Protein AF-A0A370E007-F1 (afdb_monomer_lite)

InterPro domains:
  IPR005628 General secretion pathway protein K [NF037980] (12-210)
  IPR005628 General secretion pathway protein K [PTHR38831] (22-204)
  IPR038072 GspK, central domain superfamily [G3DSA:1.10.40.60] (49-163)
  IPR038072 GspK, central domain superfamily [SSF158544] (51-161)
  IPR049031 T2SS protein K, first SAM-like domain [PF21687] (51-160)
  IPR049179 T2SS protein K, second SAM-like domain [PF03934] (164-210)

pLDDT: mean 92.45, std 8.76, range [49.56, 98.69]

Secondary structure (DSSP, 8-state):
--HHHHHHHHHHHHHHHT-----TTSTTTSPPPPEEETTEEE------GGGSEEGGGG---SS--HHHHHHHHHHHHHHHHHHHHTT--TTHHHHHHHHHSSS--PPTTT---HHHHTTSSS------S--S-GGGGGGSTT--HHHHHHHGGGEE--SS-----TTT--HHHHHHH-TT--HHHHHHHHHHTTTS--SSHHHHHHHHHHHHHHHHT-

Structure (mmCIF, N/CA/C/O backbone):
data_AF-A0A370E007-F1
#
_entry.id   AF-A0A370E007-F1
#
loop_
_atom_site.group_PDB
_atom_site.id
_atom_site.type_symbol
_atom_site.label_atom_id
_atom_site.label_alt_id
_atom_site.label_comp_id
_atom_site.label_asym_id
_atom_site.label_entity_id
_atom_site.label_seq_id
_atom_site.pdbx_PDB_ins_code
_atom_site.Cartn_x
_atom_site.Cartn_y
_atom_site.Cartn_z
_atom_site.occupancy
_atom_site.B_iso_or_equiv
_atom_site.auth_seq_id
_atom_site.auth_comp_id
_atom_site.auth_asym_id
_atom_site.auth_atom_id
_atom_site.pdbx_PDB_model_num
ATOM 1 N N . MET A 1 1 ? 0.815 -25.262 -14.796 1.00 49.56 1 MET A N 1
ATOM 2 C CA . MET A 1 1 ? 2.194 -25.797 -14.947 1.00 49.56 1 MET A CA 1
ATOM 3 C C . MET A 1 1 ? 3.148 -24.794 -15.609 1.00 49.56 1 MET A C 1
ATOM 5 O O . MET A 1 1 ? 4.343 -24.915 -15.396 1.00 49.56 1 MET A O 1
ATOM 9 N N . VAL A 1 2 ? 2.657 -23.806 -16.375 1.00 58.09 2 VAL A N 1
ATOM 10 C CA . VAL A 1 2 ? 3.504 -22.842 -17.108 1.00 58.09 2 VAL A CA 1
ATOM 11 C C . VAL A 1 2 ? 3.945 -21.649 -16.236 1.00 58.09 2 VAL A C 1
ATOM 13 O O . VAL A 1 2 ? 5.098 -21.239 -16.334 1.00 58.09 2 VAL A O 1
ATOM 16 N N . ASP A 1 3 ? 3.102 -21.162 -15.315 1.00 57.84 3 ASP A N 1
ATOM 17 C CA . ASP A 1 3 ? 3.426 -20.013 -14.439 1.00 57.84 3 ASP A CA 1
ATOM 18 C C . ASP A 1 3 ? 4.609 -20.283 -13.501 1.00 57.84 3 ASP A C 1
ATOM 20 O O . ASP A 1 3 ? 5.564 -19.514 -13.435 1.00 57.84 3 ASP A O 1
ATOM 24 N N . HIS A 1 4 ? 4.607 -21.448 -12.849 1.00 60.25 4 HIS A N 1
ATOM 25 C CA . HIS A 1 4 ? 5.692 -21.879 -11.961 1.00 60.25 4 HIS A CA 1
ATOM 26 C C . HIS A 1 4 ? 7.026 -22.074 -12.706 1.00 60.25 4 HIS A C 1
ATOM 28 O O . HIS A 1 4 ? 8.099 -21.969 -12.117 1.00 60.25 4 HIS A O 1
ATOM 34 N N . VAL A 1 5 ? 6.990 -22.359 -14.014 1.00 70.88 5 VAL A N 1
ATOM 35 C CA . VAL A 1 5 ? 8.207 -22.458 -14.835 1.00 70.88 5 VAL A CA 1
ATOM 36 C C . VAL A 1 5 ? 8.744 -21.070 -15.177 1.00 70.88 5 VAL A C 1
ATOM 38 O O . VAL A 1 5 ? 9.962 -20.911 -15.211 1.00 70.88 5 VAL A O 1
ATOM 41 N N . LYS A 1 6 ? 7.874 -20.071 -15.386 1.00 78.12 6 LYS A N 1
ATOM 42 C CA . LYS A 1 6 ? 8.294 -18.685 -15.634 1.00 78.12 6 LYS A CA 1
ATOM 43 C C . LYS A 1 6 ? 9.030 -18.094 -14.439 1.00 78.12 6 LYS A C 1
ATOM 45 O O . LYS A 1 6 ? 10.179 -17.720 -14.618 1.00 78.12 6 LYS A O 1
ATOM 50 N N . LEU A 1 7 ? 8.431 -18.116 -13.246 1.00 79.38 7 LEU A N 1
ATOM 51 C CA . LEU A 1 7 ? 9.061 -17.578 -12.030 1.00 79.38 7 LEU A CA 1
ATOM 52 C C . LEU A 1 7 ? 10.391 -18.270 -11.705 1.00 79.38 7 LEU A C 1
ATOM 54 O O . LEU A 1 7 ? 11.374 -17.621 -11.377 1.00 79.38 7 LEU A O 1
ATOM 58 N N . ILE A 1 8 ? 10.466 -19.598 -11.852 1.00 78.69 8 ILE A N 1
ATOM 59 C CA . ILE A 1 8 ? 11.728 -20.321 -11.631 1.00 78.69 8 ILE A CA 1
ATOM 60 C C . ILE A 1 8 ? 12.775 -19.979 -12.687 1.00 78.69 8 ILE A C 1
ATOM 62 O O . ILE A 1 8 ? 13.966 -19.937 -12.377 1.00 78.69 8 ILE A O 1
ATOM 66 N N . ARG A 1 9 ? 12.369 -19.834 -13.951 1.00 80.12 9 ARG A N 1
ATOM 67 C CA . ARG A 1 9 ? 13.295 -19.484 -15.029 1.00 80.12 9 ARG A CA 1
ATOM 68 C C . ARG A 1 9 ? 13.856 -18.088 -14.809 1.00 80.12 9 ARG A C 1
ATOM 70 O O . ARG A 1 9 ? 15.060 -17.926 -14.936 1.00 80.12 9 ARG A O 1
ATOM 77 N N . ASP A 1 10 ? 12.986 -17.152 -14.478 1.00 81.50 10 ASP A N 1
ATOM 78 C CA . ASP A 1 10 ? 13.291 -15.759 -14.188 1.00 81.50 10 ASP A CA 1
ATOM 79 C C . ASP A 1 10 ? 14.275 -15.638 -13.016 1.00 81.50 10 ASP A C 1
ATOM 81 O O . ASP A 1 10 ? 15.443 -15.337 -13.247 1.00 81.50 10 ASP A O 1
ATOM 85 N N . ALA A 1 11 ? 13.924 -16.177 -11.843 1.00 79.12 11 ALA A N 1
ATOM 86 C CA . ALA A 1 11 ? 14.817 -16.213 -10.681 1.00 79.12 11 ALA A CA 1
ATOM 87 C C . ALA A 1 11 ? 16.181 -16.894 -10.952 1.00 79.12 11 ALA A C 1
ATOM 89 O O . ALA A 1 11 ? 17.200 -16.592 -10.320 1.00 79.12 11 ALA A O 1
ATOM 90 N N . ARG A 1 12 ? 16.240 -17.863 -11.881 1.00 81.38 12 ARG A N 1
ATOM 91 C CA . ARG A 1 12 ? 17.510 -18.467 -12.327 1.00 81.38 12 ARG A CA 1
ATOM 92 C C . ARG A 1 12 ? 18.302 -17.536 -13.240 1.00 81.38 12 ARG A C 1
ATOM 94 O O . ARG A 1 12 ? 19.527 -17.522 -13.119 1.00 81.38 12 ARG A O 1
ATOM 101 N N . SER A 1 13 ? 17.636 -16.835 -14.153 1.00 80.44 13 SER A N 1
ATOM 102 C CA . SER A 1 13 ? 18.240 -15.816 -15.010 1.00 80.44 13 SER A CA 1
ATOM 103 C C . SER A 1 13 ? 18.829 -14.690 -14.166 1.00 80.44 13 SER A C 1
ATOM 105 O O . SER A 1 13 ? 20.000 -14.369 -14.357 1.00 80.44 13 SER A O 1
ATOM 107 N N . ASP A 1 14 ? 18.104 -14.194 -13.162 1.00 84.06 14 ASP A N 1
ATOM 108 C CA . ASP A 1 14 ? 18.581 -13.116 -12.285 1.00 84.06 14 ASP A CA 1
ATOM 109 C C . ASP A 1 14 ? 19.810 -13.527 -11.502 1.00 84.06 14 ASP A C 1
ATOM 111 O O . ASP A 1 14 ? 20.817 -12.820 -11.472 1.00 84.06 14 ASP A O 1
ATOM 115 N N . LYS A 1 15 ? 19.786 -14.744 -10.951 1.00 79.00 15 LYS A N 1
ATOM 116 C CA . LYS A 1 15 ? 20.943 -15.303 -10.254 1.00 79.00 15 LYS A CA 1
ATOM 117 C C . LYS A 1 15 ? 22.166 -15.443 -11.165 1.00 79.00 15 LYS A C 1
ATOM 119 O O . LYS A 1 15 ? 23.290 -15.311 -10.687 1.00 79.00 15 LYS A O 1
ATOM 124 N N . GLN A 1 16 ? 21.978 -15.733 -12.453 1.00 82.69 16 GLN A N 1
ATOM 125 C CA . GLN A 1 16 ? 23.078 -15.814 -13.421 1.00 82.69 16 GLN A CA 1
ATOM 126 C C . GLN A 1 16 ? 23.580 -14.428 -13.838 1.00 82.69 16 GLN A C 1
ATOM 128 O O . GLN A 1 16 ? 24.787 -14.238 -13.980 1.00 82.69 16 GLN A O 1
ATOM 133 N N . ALA A 1 17 ? 22.672 -13.468 -14.007 1.00 79.75 17 ALA A N 1
ATOM 134 C CA . ALA A 1 17 ? 22.972 -12.099 -14.409 1.00 79.75 17 ALA A CA 1
ATOM 135 C C . ALA A 1 17 ? 23.403 -11.195 -13.240 1.00 79.75 17 ALA A C 1
ATOM 137 O O . ALA A 1 17 ? 23.860 -10.080 -13.472 1.00 79.75 17 ALA A O 1
ATOM 138 N N . SER A 1 18 ? 23.295 -11.673 -11.994 1.00 84.12 18 SER A N 1
ATOM 139 C CA . SER A 1 18 ? 23.384 -10.850 -10.778 1.00 84.12 18 SER A CA 1
ATOM 140 C C . SER A 1 18 ? 22.412 -9.662 -10.806 1.00 84.12 18 SER A C 1
ATOM 142 O O . SER A 1 18 ? 22.776 -8.567 -10.380 1.00 84.12 18 SER A O 1
ATOM 144 N N . ASN A 1 19 ? 21.205 -9.874 -11.342 1.00 82.88 19 ASN A N 1
ATOM 145 C CA . ASN A 1 19 ? 20.160 -8.858 -11.426 1.00 82.88 19 ASN A CA 1
ATOM 146 C C . ASN A 1 19 ? 19.537 -8.636 -10.032 1.00 82.88 19 ASN A C 1
ATOM 148 O O . ASN A 1 19 ? 19.036 -9.598 -9.450 1.00 82.88 19 ASN A O 1
ATOM 152 N N . PRO A 1 20 ? 19.625 -7.428 -9.443 1.00 85.06 20 PRO A N 1
ATOM 153 C CA . PRO A 1 20 ? 19.180 -7.182 -8.072 1.00 85.06 20 PRO A CA 1
ATOM 154 C C . PRO A 1 20 ? 17.768 -6.577 -7.979 1.00 85.06 20 PRO A C 1
ATOM 156 O O . PRO A 1 20 ? 17.409 -6.087 -6.909 1.00 85.06 20 PRO A O 1
ATOM 159 N N . TYR A 1 21 ? 17.014 -6.518 -9.077 1.00 89.00 21 TYR A N 1
ATOM 160 C CA . TYR A 1 21 ? 15.695 -5.891 -9.132 1.00 89.00 21 TYR A CA 1
ATOM 161 C C . TYR A 1 21 ? 14.721 -6.727 -9.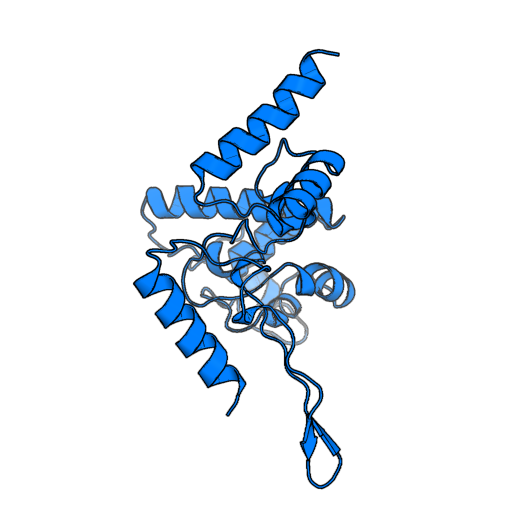959 1.00 89.00 21 TYR A C 1
ATOM 163 O O . TYR A 1 21 ? 15.154 -7.398 -10.887 1.00 89.00 21 TYR A O 1
ATOM 171 N N . ASP A 1 22 ? 13.429 -6.577 -9.666 1.00 91.38 22 ASP A N 1
ATOM 172 C CA . ASP A 1 22 ? 12.331 -7.085 -10.490 1.00 91.38 22 ASP A CA 1
ATOM 173 C C . ASP A 1 22 ? 11.636 -5.916 -11.214 1.00 91.38 22 ASP A C 1
ATOM 175 O O . ASP A 1 22 ? 11.374 -4.872 -10.603 1.00 91.38 22 ASP A O 1
ATOM 179 N N . ALA A 1 23 ? 11.324 -6.059 -12.501 1.00 93.44 23 ALA A N 1
ATOM 180 C CA . ALA A 1 23 ? 10.749 -5.026 -13.361 1.00 93.44 23 ALA A CA 1
ATOM 181 C C . ALA A 1 23 ? 9.769 -5.579 -14.417 1.00 93.44 23 ALA A C 1
ATOM 183 O O . ALA A 1 23 ? 9.668 -6.774 -14.675 1.00 93.44 23 ALA A O 1
ATOM 184 N N . LEU A 1 24 ? 8.992 -4.684 -15.040 1.00 92.12 24 LEU A N 1
ATOM 185 C CA . LEU A 1 24 ? 7.912 -5.062 -15.969 1.00 92.12 24 LEU A CA 1
ATOM 186 C C . LEU A 1 24 ? 8.393 -5.540 -17.356 1.00 92.12 24 LEU A C 1
ATOM 188 O O . LEU A 1 24 ? 7.578 -6.019 -18.147 1.00 92.12 24 LEU A O 1
ATOM 192 N N . ASP A 1 25 ? 9.680 -5.399 -17.677 1.00 89.69 25 ASP A N 1
ATOM 193 C CA . ASP A 1 25 ? 10.303 -5.877 -18.920 1.00 89.69 25 ASP A CA 1
ATOM 194 C C . ASP A 1 25 ? 10.747 -7.355 -18.852 1.00 89.69 25 ASP A C 1
ATOM 196 O O . ASP A 1 25 ? 11.015 -7.995 -19.885 1.00 89.69 25 ASP A O 1
ATOM 200 N N . GLU A 1 26 ? 10.728 -7.931 -17.653 1.00 89.62 26 GLU A N 1
ATOM 201 C CA . GLU A 1 26 ? 11.086 -9.317 -17.377 1.00 89.62 26 GLU A CA 1
ATOM 202 C C . GLU A 1 26 ? 10.015 -10.320 -17.827 1.00 89.62 26 GLU A C 1
ATOM 204 O O . GLU A 1 26 ? 8.885 -10.001 -18.215 1.00 89.62 26 GLU A O 1
ATOM 209 N N . ASP A 1 27 ? 10.385 -11.599 -17.849 1.00 87.69 27 ASP A N 1
ATOM 210 C CA . ASP A 1 27 ? 9.543 -12.639 -18.437 1.00 87.69 27 ASP A CA 1
ATOM 211 C C . ASP A 1 27 ? 8.350 -13.033 -17.563 1.00 87.69 27 ASP A C 1
ATOM 213 O O . ASP A 1 27 ? 7.329 -13.506 -18.097 1.00 87.69 27 ASP A O 1
ATOM 217 N N . TRP A 1 28 ? 8.475 -12.855 -16.244 1.00 90.69 28 TRP A N 1
ATOM 218 C CA . TRP A 1 28 ? 7.397 -13.083 -15.288 1.00 90.69 28 TRP A CA 1
ATOM 219 C C . TRP A 1 28 ? 6.232 -12.110 -15.519 1.00 90.69 28 TRP A C 1
ATOM 221 O O . TRP A 1 28 ? 5.078 -12.539 -15.488 1.00 90.69 28 TRP A O 1
ATOM 231 N N . ALA A 1 29 ? 6.527 -10.846 -15.848 1.00 91.31 29 ALA A N 1
ATOM 232 C CA . ALA A 1 29 ? 5.541 -9.775 -16.006 1.00 91.31 29 ALA A CA 1
ATOM 233 C C . ALA A 1 29 ? 4.725 -9.880 -17.308 1.00 91.31 29 ALA A C 1
ATOM 235 O O . ALA A 1 29 ? 3.632 -9.322 -17.427 1.00 91.31 29 ALA A O 1
ATOM 236 N N . LYS A 1 30 ? 5.222 -10.627 -18.304 1.00 90.06 30 LYS A N 1
ATOM 237 C CA . LYS A 1 30 ? 4.535 -10.823 -19.591 1.00 90.06 30 LYS A CA 1
ATOM 238 C C . LYS A 1 30 ? 3.336 -11.770 -19.421 1.00 90.06 30 LYS A C 1
ATOM 240 O O . LYS A 1 30 ? 3.548 -12.919 -19.008 1.00 90.06 30 LYS A O 1
ATOM 245 N N . PRO A 1 31 ? 2.108 -11.380 -19.821 1.00 88.88 31 PRO A N 1
ATOM 246 C CA . PRO A 1 31 ? 0.943 -12.264 -19.779 1.00 88.88 31 PRO A CA 1
ATOM 247 C C . PRO A 1 31 ? 1.193 -13.589 -20.507 1.00 88.88 31 PRO A C 1
ATOM 249 O O . PRO A 1 31 ? 1.902 -13.641 -21.519 1.00 88.88 31 PRO A O 1
ATOM 252 N N . LEU A 1 32 ? 0.621 -14.682 -20.000 1.00 87.06 32 LEU A N 1
ATOM 253 C CA . LEU A 1 32 ? 0.646 -15.952 -20.716 1.00 87.06 32 LEU A CA 1
ATOM 254 C C . LEU A 1 32 ? -0.306 -15.920 -21.917 1.00 87.06 32 LEU A C 1
ATOM 256 O O . LEU A 1 32 ? -1.401 -15.361 -21.825 1.00 87.06 32 LEU A O 1
ATOM 260 N N . PRO A 1 33 ? 0.080 -16.549 -23.042 1.00 88.56 33 PRO A N 1
ATOM 261 C CA . PRO A 1 33 ? -0.805 -16.664 -24.186 1.00 88.56 33 PRO A CA 1
ATOM 262 C C . PRO A 1 33 ? -2.047 -17.478 -23.812 1.00 88.56 33 PRO A C 1
ATOM 264 O O . PRO A 1 33 ? -1.959 -18.502 -23.127 1.00 88.56 33 PRO A O 1
ATOM 267 N N . ILE A 1 34 ? -3.200 -17.037 -24.314 1.00 91.81 34 ILE A N 1
ATOM 268 C CA . ILE A 1 34 ? -4.467 -17.750 -24.151 1.00 91.81 34 ILE A CA 1
ATOM 269 C C . ILE A 1 34 ? -4.309 -19.151 -24.748 1.00 91.81 34 ILE A C 1
ATOM 271 O O . ILE A 1 34 ? -4.032 -19.306 -25.938 1.00 91.81 34 ILE A O 1
ATOM 275 N N . THR A 1 35 ? -4.473 -20.173 -23.915 1.00 92.94 35 THR A N 1
ATOM 276 C CA . THR A 1 35 ? -4.270 -21.573 -24.294 1.00 92.94 35 THR A CA 1
ATOM 277 C C . THR A 1 35 ? -5.609 -22.296 -24.308 1.00 92.94 35 THR A C 1
ATOM 279 O O . THR A 1 35 ? -6.330 -22.292 -23.310 1.00 92.94 35 THR A O 1
ATOM 282 N N . ALA A 1 36 ? -5.953 -22.918 -25.436 1.00 94.56 36 ALA A N 1
ATOM 283 C CA . ALA A 1 36 ? -7.143 -23.757 -25.533 1.00 94.56 36 ALA A CA 1
ATOM 284 C C . ALA A 1 36 ? -6.960 -25.041 -24.710 1.00 94.56 36 ALA A C 1
ATOM 286 O O . ALA A 1 36 ? -5.925 -25.704 -24.793 1.00 94.56 36 ALA A O 1
ATOM 287 N N . VAL A 1 37 ? -7.981 -25.392 -23.934 1.00 94.12 37 VAL A N 1
ATOM 288 C CA . VAL A 1 37 ? -8.076 -26.630 -23.155 1.00 94.12 37 VAL A CA 1
ATOM 289 C C . VAL A 1 37 ? -9.411 -27.305 -23.459 1.00 94.12 37 VAL A C 1
ATOM 291 O O . VAL A 1 37 ? -10.292 -26.715 -24.087 1.00 94.12 37 VAL A O 1
ATOM 294 N N . GLU A 1 38 ? -9.585 -28.552 -23.030 1.00 94.88 38 GLU A N 1
ATOM 295 C CA . GLU A 1 38 ? -10.884 -29.211 -23.158 1.00 94.88 38 GLU A CA 1
ATOM 296 C C . GLU A 1 38 ? -11.959 -28.397 -22.415 1.00 94.88 38 GLU A C 1
ATOM 298 O O . GLU A 1 38 ? -11.845 -28.143 -21.219 1.00 94.88 38 GLU A O 1
ATOM 303 N N . GLY A 1 39 ? -12.982 -27.940 -23.144 1.00 94.00 39 GLY A N 1
ATOM 304 C CA . GLY A 1 39 ? -14.096 -27.172 -22.583 1.00 94.00 39 GLY A CA 1
ATOM 305 C C . GLY A 1 39 ? -13.872 -25.663 -22.416 1.00 94.00 39 GLY A C 1
ATOM 306 O O . GLY A 1 39 ? -14.773 -24.998 -21.910 1.00 94.00 39 GLY A O 1
ATOM 307 N N . GLY A 1 40 ? -12.740 -25.088 -22.849 1.00 95.25 40 GLY A N 1
ATOM 308 C CA . GLY A 1 40 ? -12.546 -23.636 -22.762 1.00 95.25 40 GLY A CA 1
ATOM 309 C C . GLY A 1 40 ? -11.137 -23.131 -23.065 1.00 95.25 40 GLY A C 1
ATOM 310 O O . GLY A 1 40 ? -10.369 -23.741 -23.807 1.00 95.25 40 GLY A O 1
ATOM 311 N N . THR A 1 41 ? -10.798 -21.982 -22.483 1.00 95.69 41 THR A N 1
ATOM 312 C CA . THR A 1 41 ? -9.485 -21.339 -22.615 1.00 95.69 41 THR A CA 1
ATOM 313 C C . THR A 1 41 ? -8.938 -20.927 -21.257 1.00 95.69 41 THR A C 1
ATOM 315 O O . THR A 1 41 ? -9.693 -20.463 -20.406 1.00 95.69 41 THR A O 1
ATOM 318 N N . VAL A 1 42 ? -7.624 -21.032 -21.082 1.00 93.06 42 VAL A N 1
ATOM 319 C CA . VAL A 1 42 ? -6.905 -20.559 -19.894 1.00 93.06 42 VAL A CA 1
ATOM 320 C C . VAL A 1 42 ? -6.029 -19.370 -20.276 1.00 93.06 42 VAL A C 1
ATOM 322 O O . VAL A 1 42 ? -5.312 -19.423 -21.275 1.00 93.06 42 VAL A O 1
ATOM 325 N N . ALA A 1 43 ? -6.074 -18.319 -19.464 1.00 91.06 43 ALA A N 1
ATOM 326 C CA . ALA A 1 43 ? -5.162 -17.182 -19.497 1.00 91.06 43 ALA A CA 1
ATOM 327 C C . ALA A 1 43 ? -4.611 -16.960 -18.084 1.00 91.06 43 ALA A C 1
ATOM 329 O O . ALA A 1 43 ? -5.272 -17.310 -17.106 1.00 91.06 43 ALA A O 1
ATOM 330 N N . ALA A 1 44 ? -3.410 -16.400 -17.979 1.00 89.94 44 ALA A N 1
ATOM 331 C CA . ALA A 1 44 ? -2.793 -16.098 -16.696 1.00 89.94 44 ALA A CA 1
ATOM 332 C C . ALA A 1 44 ? -1.878 -14.879 -16.808 1.00 89.94 44 ALA A C 1
ATOM 334 O O . ALA A 1 44 ? -1.296 -14.604 -17.862 1.00 89.94 44 ALA A O 1
ATOM 335 N N . GLN A 1 45 ? -1.755 -14.166 -15.697 1.00 91.56 45 GLN A N 1
ATOM 336 C CA . GLN A 1 45 ? -0.874 -13.025 -15.521 1.00 91.56 45 GLN A CA 1
ATOM 337 C C . GLN A 1 45 ? -0.306 -13.084 -14.107 1.00 91.56 45 GLN A C 1
ATOM 339 O O . GLN A 1 45 ? -0.995 -13.498 -13.175 1.00 91.56 45 GLN A O 1
ATOM 344 N N . ILE A 1 46 ? 0.947 -12.669 -13.966 1.00 91.94 46 ILE A N 1
ATOM 345 C CA . ILE A 1 46 ? 1.598 -12.485 -12.676 1.00 91.94 46 ILE A CA 1
ATOM 346 C C . ILE A 1 46 ? 1.662 -10.983 -12.426 1.00 91.94 46 ILE A C 1
ATOM 348 O O . ILE A 1 46 ? 1.987 -10.214 -13.331 1.00 91.94 46 ILE A O 1
ATOM 352 N N . VAL A 1 47 ? 1.305 -10.576 -11.214 1.00 92.44 47 VAL A N 1
ATOM 353 C CA . VAL A 1 47 ? 1.334 -9.182 -10.775 1.00 92.44 47 VAL A CA 1
ATOM 354 C C . VAL A 1 47 ? 2.207 -9.112 -9.535 1.00 92.44 47 VAL A C 1
ATOM 356 O O . VAL A 1 47 ? 2.052 -9.924 -8.625 1.00 92.44 47 VAL A O 1
ATOM 359 N N . ASP A 1 48 ? 3.113 -8.143 -9.509 1.00 95.88 48 ASP A N 1
ATOM 360 C CA . ASP A 1 48 ? 3.914 -7.850 -8.330 1.00 95.88 48 ASP A CA 1
ATOM 361 C C . ASP A 1 48 ? 3.059 -7.105 -7.297 1.00 95.88 48 ASP A C 1
ATOM 363 O O . ASP A 1 48 ? 2.632 -5.973 -7.521 1.00 95.88 48 ASP A O 1
ATOM 367 N N . LEU A 1 49 ? 2.792 -7.741 -6.156 1.00 96.25 49 LEU A N 1
ATOM 368 C CA . LEU A 1 49 ? 2.040 -7.114 -5.069 1.00 96.25 49 LEU A CA 1
ATOM 369 C C . LEU A 1 49 ? 2.862 -6.067 -4.307 1.00 96.25 49 LEU A C 1
ATOM 371 O O . LEU A 1 49 ? 2.267 -5.204 -3.666 1.00 96.25 49 LEU A O 1
ATOM 375 N N . GLN A 1 50 ? 4.194 -6.072 -4.418 1.00 96.75 50 GLN A N 1
ATOM 376 C CA . GLN A 1 50 ? 5.042 -4.994 -3.902 1.00 96.75 50 GLN A CA 1
ATOM 377 C C . GLN A 1 50 ? 4.925 -3.713 -4.742 1.00 96.75 50 GLN A C 1
ATOM 379 O O . GLN A 1 50 ? 5.424 -2.670 -4.328 1.00 96.75 50 GLN A O 1
ATOM 384 N N . ALA A 1 51 ? 4.216 -3.734 -5.876 1.00 97.19 51 ALA A N 1
ATOM 385 C CA . ALA A 1 51 ? 3.823 -2.526 -6.605 1.00 97.19 51 ALA A CA 1
ATOM 386 C C . ALA A 1 51 ? 2.805 -1.657 -5.832 1.00 97.19 51 ALA A C 1
ATOM 388 O O . ALA A 1 51 ? 2.561 -0.509 -6.205 1.00 97.19 51 ALA A O 1
ATOM 389 N N . ARG A 1 52 ? 2.178 -2.208 -4.785 1.00 98.19 52 ARG A N 1
ATOM 390 C CA . ARG A 1 52 ? 1.100 -1.594 -3.996 1.00 98.19 52 ARG A CA 1
ATOM 391 C C . ARG A 1 52 ? 1.572 -1.240 -2.588 1.00 98.19 52 ARG A C 1
ATOM 393 O O . ARG A 1 52 ? 2.591 -1.743 -2.116 1.00 98.19 52 ARG A O 1
ATOM 400 N N . PHE A 1 53 ? 0.813 -0.399 -1.888 1.00 98.56 53 PHE A N 1
ATOM 401 C CA . PHE A 1 53 ? 1.057 -0.134 -0.473 1.00 98.56 53 PHE A CA 1
ATOM 402 C C . PHE A 1 53 ? 0.652 -1.350 0.375 1.00 98.56 53 PHE A C 1
ATOM 404 O O . PHE A 1 53 ? -0.497 -1.783 0.338 1.00 98.56 53 PHE A O 1
ATOM 411 N N . ASN A 1 54 ? 1.583 -1.910 1.147 1.00 98.69 54 ASN A N 1
ATOM 412 C CA . ASN A 1 54 ? 1.268 -2.996 2.071 1.00 98.69 54 ASN A CA 1
ATOM 413 C C . ASN A 1 54 ? 0.671 -2.437 3.370 1.00 98.69 54 ASN A C 1
ATOM 415 O O . ASN A 1 54 ? 1.400 -1.829 4.148 1.00 98.69 54 ASN A O 1
ATOM 419 N N . LEU A 1 55 ? -0.618 -2.674 3.625 1.00 98.62 55 LEU A N 1
ATOM 420 C CA . LEU A 1 55 ? -1.322 -2.215 4.832 1.00 98.62 55 LEU A CA 1
ATOM 421 C C . LEU A 1 55 ? -0.664 -2.749 6.104 1.00 98.62 55 LEU A C 1
ATOM 423 O O . LEU A 1 55 ? -0.505 -2.014 7.068 1.00 98.62 55 LEU A O 1
ATOM 427 N N . ASN A 1 56 ? -0.159 -3.983 6.062 1.00 98.50 56 ASN A N 1
ATOM 428 C CA . ASN A 1 56 ? 0.572 -4.601 7.169 1.00 98.50 56 ASN A CA 1
ATOM 429 C C . ASN A 1 56 ? 1.883 -3.879 7.529 1.00 98.50 56 ASN A C 1
ATOM 431 O O . ASN A 1 56 ? 2.471 -4.165 8.568 1.00 98.50 56 ASN A O 1
ATOM 435 N N . ASN A 1 57 ? 2.348 -2.923 6.718 1.00 98.12 57 ASN A N 1
ATOM 436 C CA . ASN A 1 57 ? 3.450 -2.044 7.108 1.00 98.12 57 ASN A CA 1
ATOM 437 C C . ASN A 1 57 ? 3.051 -1.013 8.186 1.00 98.12 57 ASN A C 1
ATOM 439 O O . ASN A 1 57 ? 3.940 -0.352 8.720 1.00 98.12 57 ASN A O 1
ATOM 443 N N . LEU A 1 58 ? 1.753 -0.861 8.480 1.00 97.69 58 LEU A N 1
ATOM 444 C CA . LEU A 1 58 ? 1.227 -0.023 9.564 1.00 97.69 58 LEU A CA 1
ATOM 445 C C . LEU A 1 58 ? 1.145 -0.766 10.909 1.00 97.69 58 LEU A C 1
ATOM 447 O O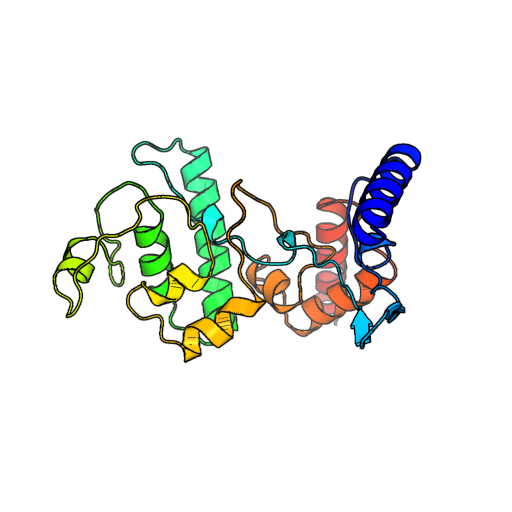 . LEU A 1 58 ? 0.861 -0.145 11.923 1.00 97.69 58 LEU A O 1
ATOM 451 N N . TYR A 1 59 ? 1.409 -2.077 10.932 1.00 97.56 59 TYR A N 1
ATOM 452 C CA . TYR A 1 59 ? 1.412 -2.857 12.168 1.00 97.56 59 TYR A CA 1
ATOM 453 C C . TYR A 1 59 ? 2.478 -2.361 13.148 1.00 97.56 59 TYR A C 1
ATOM 455 O O . TYR A 1 59 ? 3.660 -2.246 12.801 1.00 97.56 59 TYR A O 1
ATOM 463 N N . LEU A 1 60 ? 2.068 -2.187 14.403 1.00 97.31 60 LEU A N 1
ATOM 464 C CA . LEU A 1 60 ? 2.942 -1.841 15.510 1.00 97.31 60 LEU A CA 1
ATOM 465 C C . LEU A 1 60 ? 2.667 -2.762 16.708 1.00 97.31 60 LEU A C 1
ATOM 467 O O . LEU A 1 60 ? 1.528 -2.953 17.117 1.00 97.31 60 LEU A O 1
ATOM 471 N N . ALA A 1 61 ? 3.722 -3.361 17.263 1.00 96.50 61 ALA A N 1
ATOM 472 C CA . ALA A 1 61 ? 3.611 -4.165 18.482 1.00 96.50 61 ALA A CA 1
ATOM 473 C C . ALA A 1 61 ? 3.374 -3.275 19.716 1.00 96.50 61 ALA A C 1
ATOM 475 O O . ALA A 1 61 ? 3.751 -2.108 19.691 1.00 96.50 61 ALA A O 1
ATOM 476 N N . GLU A 1 62 ? 2.844 -3.842 20.806 1.00 94.75 62 GLU A N 1
ATOM 477 C CA . GLU A 1 62 ? 2.485 -3.109 22.042 1.00 94.75 62 GLU A CA 1
ATOM 478 C C . GLU A 1 62 ? 3.700 -2.418 22.698 1.00 94.75 62 GLU A C 1
ATOM 480 O O . GLU A 1 62 ? 3.621 -1.293 23.189 1.00 94.75 62 GLU A O 1
ATOM 485 N N . GLU A 1 63 ? 4.874 -3.056 22.636 1.00 95.38 63 GLU A N 1
ATOM 486 C CA . GLU A 1 63 ? 6.145 -2.499 23.117 1.00 95.38 63 GLU A CA 1
ATOM 487 C C . GLU A 1 63 ? 7.179 -2.410 21.974 1.00 95.38 63 GLU A C 1
ATOM 489 O O . GLU A 1 63 ? 8.122 -3.207 21.914 1.00 95.38 63 GLU A O 1
ATOM 494 N N . PRO A 1 64 ? 7.034 -1.463 21.028 1.00 95.88 64 PRO A N 1
ATOM 495 C CA . PRO A 1 64 ? 7.880 -1.406 19.846 1.00 95.88 64 PRO A CA 1
ATOM 496 C C . PRO A 1 64 ? 9.180 -0.640 20.135 1.00 95.88 64 PRO A C 1
ATOM 498 O O . PRO A 1 64 ? 9.203 0.354 20.874 1.00 95.88 64 PRO A O 1
ATOM 501 N N . ASP A 1 65 ? 10.274 -1.066 19.501 1.00 97.44 65 ASP A N 1
ATOM 502 C CA . ASP A 1 65 ? 11.523 -0.304 19.488 1.00 97.44 65 ASP A CA 1
ATOM 503 C C . ASP A 1 65 ? 11.401 0.992 18.661 1.00 97.44 65 ASP A C 1
ATOM 505 O O . ASP A 1 65 ? 10.440 1.213 17.920 1.00 97.44 65 ASP A O 1
ATOM 509 N N . GLN A 1 66 ? 12.379 1.892 18.807 1.00 97.88 66 GLN A N 1
ATOM 510 C CA . GLN A 1 66 ? 12.353 3.184 18.114 1.00 97.88 66 GLN A CA 1
ATOM 511 C C . GLN A 1 66 ? 12.389 3.026 16.587 1.00 97.88 66 GLN A C 1
ATOM 513 O O . GLN A 1 66 ? 11.731 3.783 15.883 1.00 97.88 66 GLN A O 1
ATOM 518 N N . GLU A 1 67 ? 13.112 2.029 16.074 1.00 97.19 67 GLU A N 1
ATOM 519 C CA . GLU A 1 67 ? 13.206 1.778 14.633 1.00 97.19 67 GLU A CA 1
ATOM 520 C C . GLU A 1 67 ? 11.845 1.387 14.042 1.00 97.19 67 GLU A C 1
ATOM 522 O O . GLU A 1 67 ? 11.457 1.877 12.981 1.00 97.19 67 GLU A O 1
ATOM 527 N N . SER A 1 68 ? 11.089 0.544 14.743 1.00 96.31 68 SER A N 1
ATOM 528 C CA . SER A 1 68 ? 9.749 0.128 14.337 1.00 96.31 68 SER A CA 1
ATOM 529 C C . SER A 1 68 ? 8.754 1.281 14.413 1.00 96.31 68 SER A C 1
ATOM 531 O O . SER A 1 68 ? 7.935 1.415 13.505 1.00 96.31 68 SER A O 1
ATOM 533 N N . LYS A 1 69 ? 8.866 2.161 15.418 1.00 97.12 69 LYS A N 1
ATOM 534 C CA . LYS A 1 69 ? 8.074 3.402 15.489 1.00 97.12 69 LYS A CA 1
ATOM 535 C C . LYS A 1 69 ? 8.359 4.318 14.302 1.00 97.12 69 LYS A C 1
ATOM 537 O O . LYS A 1 69 ? 7.430 4.734 13.616 1.00 97.12 69 LYS A O 1
ATOM 542 N N . ASP A 1 70 ? 9.633 4.582 14.020 1.00 97.88 70 ASP A N 1
ATOM 543 C CA . ASP A 1 70 ? 10.043 5.476 12.934 1.00 97.88 70 ASP A CA 1
ATOM 544 C C . ASP A 1 70 ? 9.613 4.928 11.565 1.00 97.88 70 ASP A C 1
ATOM 546 O O . ASP A 1 70 ? 9.120 5.673 10.715 1.00 97.88 70 ASP A O 1
ATOM 550 N N . ARG A 1 71 ? 9.764 3.615 11.350 1.00 96.38 71 ARG A N 1
ATOM 551 C CA . ARG A 1 71 ? 9.336 2.938 10.119 1.00 96.38 71 ARG A CA 1
ATOM 552 C C . ARG A 1 71 ? 7.817 2.984 9.949 1.00 96.38 71 ARG A C 1
ATOM 554 O O . ARG A 1 71 ? 7.344 3.318 8.865 1.00 96.38 71 ARG A O 1
ATOM 561 N N . THR A 1 72 ? 7.060 2.687 11.002 1.00 97.19 72 THR A N 1
ATOM 562 C CA . THR A 1 72 ? 5.588 2.707 10.968 1.00 97.19 72 THR A CA 1
ATOM 563 C C . THR A 1 72 ? 5.067 4.117 10.721 1.00 97.19 72 THR A C 1
ATOM 565 O O . THR A 1 72 ? 4.222 4.300 9.853 1.00 97.19 72 THR A O 1
ATOM 568 N N . ALA A 1 73 ? 5.651 5.134 11.365 1.00 97.94 73 ALA A N 1
ATOM 569 C CA . ALA A 1 73 ? 5.323 6.535 11.108 1.00 97.94 73 ALA A CA 1
ATOM 570 C C . ALA A 1 73 ? 5.576 6.931 9.641 1.00 97.94 73 ALA A C 1
ATOM 572 O O . ALA A 1 73 ? 4.742 7.580 9.018 1.00 97.94 73 ALA A O 1
ATOM 573 N N . GLN A 1 74 ? 6.686 6.489 9.035 1.00 97.56 74 GLN A N 1
ATOM 574 C CA . GLN A 1 74 ? 6.934 6.724 7.606 1.00 97.56 74 GLN A CA 1
ATOM 575 C C . GLN A 1 74 ? 5.882 6.053 6.712 1.00 97.56 74 GLN A C 1
ATOM 577 O O . GLN A 1 74 ? 5.460 6.642 5.716 1.00 97.56 74 GLN A O 1
ATOM 582 N N . HIS A 1 75 ? 5.457 4.831 7.042 1.00 98.00 75 HIS A N 1
ATOM 583 C CA . HIS A 1 75 ? 4.408 4.135 6.298 1.00 98.00 75 HIS A CA 1
ATOM 584 C C . HIS A 1 75 ? 3.035 4.779 6.480 1.00 98.00 75 HIS A C 1
ATOM 586 O O . HIS A 1 75 ? 2.306 4.889 5.495 1.00 98.00 75 HIS A O 1
ATOM 592 N N . PHE A 1 76 ? 2.725 5.263 7.681 1.00 98.25 76 PHE A N 1
ATOM 593 C CA . PHE A 1 76 ? 1.520 6.033 7.971 1.00 98.25 76 PHE A CA 1
ATOM 594 C C . PHE A 1 76 ? 1.445 7.271 7.075 1.00 98.25 76 PHE A C 1
ATOM 596 O O . PHE A 1 76 ? 0.480 7.445 6.343 1.00 98.25 76 PHE A O 1
ATOM 603 N N . GLU A 1 77 ? 2.525 8.051 7.002 1.00 98.31 77 GLU A N 1
ATOM 604 C CA . GLU A 1 77 ? 2.620 9.226 6.129 1.00 98.31 77 GLU A CA 1
ATOM 605 C C . GLU A 1 77 ? 2.439 8.891 4.635 1.00 98.31 77 GLU A C 1
ATOM 607 O O . GLU A 1 77 ? 1.803 9.635 3.884 1.00 98.31 77 GLU A O 1
ATOM 612 N N . VAL A 1 78 ? 2.987 7.760 4.169 1.00 98.25 78 VAL A N 1
ATOM 613 C CA . VAL A 1 78 ? 2.764 7.280 2.790 1.00 98.25 78 VAL A CA 1
ATOM 614 C C . VAL A 1 78 ? 1.294 6.924 2.566 1.00 98.25 78 VAL A C 1
ATOM 616 O O . VAL A 1 78 ? 0.740 7.283 1.526 1.00 98.25 78 VAL A O 1
ATOM 619 N N . PHE A 1 79 ? 0.658 6.247 3.522 1.00 98.56 79 PHE A N 1
ATOM 620 C CA . PHE A 1 79 ? -0.746 5.862 3.420 1.00 98.56 79 PHE A CA 1
ATOM 621 C C . PHE A 1 79 ? -1.679 7.078 3.447 1.00 98.56 79 PHE A C 1
ATOM 623 O O . PHE A 1 79 ? -2.537 7.190 2.575 1.00 98.56 79 PHE A O 1
ATOM 630 N N . SER A 1 80 ? -1.454 8.040 4.344 1.00 98.56 80 SER A N 1
ATOM 631 C CA . SER A 1 80 ? -2.206 9.302 4.398 1.00 98.56 80 SER A CA 1
ATOM 632 C C . SER A 1 80 ? -2.121 10.073 3.081 1.00 98.56 80 SER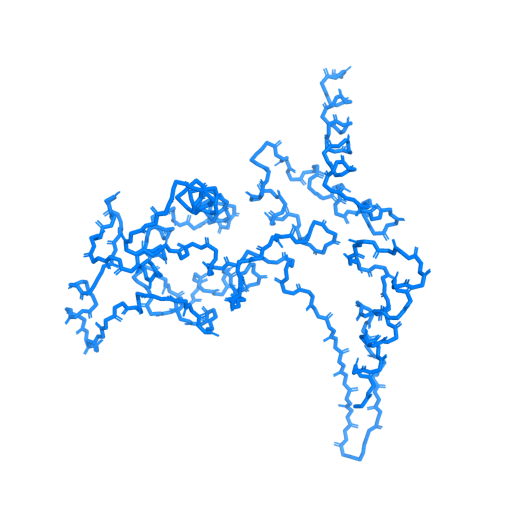 A C 1
ATOM 634 O O . SER A 1 80 ? -3.136 10.539 2.557 1.00 98.56 80 SER A O 1
ATOM 636 N N . ARG A 1 81 ? -0.932 10.138 2.463 1.00 98.38 81 ARG A N 1
ATOM 637 C CA . ARG A 1 81 ? -0.788 10.724 1.121 1.00 98.38 81 ARG A CA 1
ATOM 638 C C . ARG A 1 81 ? -1.546 9.934 0.061 1.00 98.38 81 ARG A C 1
ATOM 640 O O . ARG A 1 81 ? -2.177 10.553 -0.788 1.00 98.38 81 ARG A O 1
ATOM 647 N N . LEU A 1 82 ? -1.512 8.602 0.092 1.00 98.62 82 LEU A N 1
ATOM 648 C CA . LEU A 1 82 ? -2.289 7.777 -0.838 1.00 98.62 82 LEU A CA 1
ATOM 649 C C . LEU A 1 82 ? -3.795 8.045 -0.706 1.00 98.62 82 LEU A C 1
ATOM 651 O O . LEU A 1 82 ? -4.456 8.233 -1.724 1.00 98.62 82 LEU A O 1
ATOM 655 N N . LEU A 1 83 ? -4.323 8.126 0.518 1.00 98.69 83 LEU A N 1
ATOM 656 C CA . LEU A 1 83 ? -5.722 8.485 0.769 1.00 98.69 83 LEU A CA 1
ATOM 657 C C . LEU A 1 83 ? -6.054 9.858 0.175 1.00 98.69 83 LEU A C 1
ATOM 659 O O . LEU A 1 83 ? -7.029 9.985 -0.562 1.00 98.69 83 LEU A O 1
ATOM 663 N N . ASN A 1 84 ? -5.207 10.864 0.409 1.00 98.19 84 ASN A N 1
ATOM 664 C CA . ASN A 1 84 ? -5.397 12.204 -0.145 1.00 98.19 84 ASN A CA 1
ATOM 665 C C . ASN A 1 84 ? -5.394 12.213 -1.685 1.00 98.19 84 ASN A C 1
ATOM 667 O O . ASN A 1 84 ? -6.265 12.822 -2.304 1.00 98.19 84 ASN A O 1
ATOM 671 N N . LEU A 1 85 ? -4.452 11.495 -2.307 1.00 98.06 85 LEU A N 1
ATOM 672 C CA . LEU A 1 85 ? -4.358 11.337 -3.764 1.00 98.06 85 LEU A CA 1
ATOM 673 C C . LEU A 1 85 ? -5.583 10.646 -4.361 1.00 98.06 85 LEU A C 1
ATOM 675 O O . LEU A 1 85 ? -5.963 10.925 -5.496 1.00 98.06 85 LEU A O 1
ATOM 679 N N . LEU A 1 86 ? -6.185 9.748 -3.589 1.00 98.12 86 LEU A N 1
ATOM 680 C CA . LEU A 1 86 ? -7.434 9.086 -3.916 1.00 98.12 86 LEU A CA 1
ATOM 681 C C . LEU A 1 86 ? -8.654 9.909 -3.512 1.00 98.12 86 LEU A C 1
ATOM 683 O O . LEU A 1 86 ? -9.744 9.378 -3.638 1.00 98.12 86 LEU A O 1
ATOM 687 N N . GLU A 1 87 ? -8.516 11.157 -3.057 1.00 98.19 87 GLU A N 1
ATOM 688 C CA . GLU A 1 87 ? -9.606 12.012 -2.561 1.00 98.19 87 GLU A CA 1
ATOM 689 C C . GLU A 1 87 ? -10.479 11.302 -1.505 1.00 98.19 87 GLU A C 1
ATOM 691 O O . GLU A 1 87 ? -11.714 11.282 -1.582 1.00 98.19 87 GLU A O 1
ATOM 696 N N . LEU A 1 88 ? -9.813 10.653 -0.551 1.00 98.38 88 LEU A N 1
ATOM 697 C CA . LEU A 1 88 ? -10.393 10.000 0.619 1.00 98.38 88 LEU A CA 1
ATOM 698 C C . LEU A 1 88 ? -10.056 10.786 1.891 1.00 98.38 88 LEU A C 1
ATOM 700 O O . LEU A 1 88 ? -9.107 11.570 1.923 1.00 98.38 88 LEU A O 1
ATOM 704 N N . GLU A 1 89 ? -10.853 10.579 2.939 1.00 97.19 89 GLU A N 1
ATOM 705 C CA . GLU A 1 89 ? -10.646 11.224 4.236 1.00 97.19 89 GLU A CA 1
ATOM 706 C C . GLU A 1 89 ? -9.350 10.730 4.893 1.00 97.19 89 GLU A C 1
ATOM 708 O O . GLU A 1 89 ? -9.103 9.529 4.989 1.00 97.19 89 GLU A O 1
ATOM 713 N N . GLU A 1 90 ? -8.522 11.663 5.366 1.00 93.44 90 GLU A N 1
ATOM 714 C CA . GLU A 1 90 ? -7.219 11.352 5.969 1.00 93.44 90 GLU A CA 1
ATOM 715 C C . GLU A 1 90 ? -7.352 10.586 7.295 1.00 93.44 90 GLU A C 1
ATOM 717 O O . GLU A 1 90 ? -6.527 9.723 7.586 1.00 93.44 90 GLU A O 1
ATOM 722 N N . GLY A 1 91 ? -8.435 10.823 8.047 1.00 97.00 91 GLY A N 1
ATOM 723 C CA . GLY A 1 91 ? -8.744 10.120 9.299 1.00 97.00 91 GLY A CA 1
ATOM 724 C C . GLY A 1 91 ? -8.859 8.600 9.148 1.00 97.00 91 GLY A C 1
ATOM 725 O O . GLY A 1 91 ? -8.623 7.863 10.106 1.00 97.00 91 GLY A O 1
ATOM 726 N N . LEU A 1 92 ? -9.108 8.101 7.928 1.00 98.50 92 LEU A N 1
ATOM 727 C CA . LEU A 1 92 ? -9.093 6.664 7.651 1.00 98.50 92 LEU A CA 1
ATOM 728 C C . LEU A 1 92 ? -7.723 6.035 7.952 1.00 98.50 92 LEU A C 1
ATOM 730 O O . LEU A 1 92 ? -7.675 4.877 8.358 1.00 98.50 92 LEU A O 1
ATOM 734 N N . ALA A 1 93 ? -6.619 6.782 7.826 1.00 98.44 93 ALA A N 1
ATOM 735 C CA . ALA A 1 93 ? -5.292 6.286 8.187 1.00 98.44 93 ALA A CA 1
ATOM 736 C C . ALA A 1 93 ? -5.212 5.875 9.664 1.00 98.44 93 ALA A C 1
ATOM 738 O O . ALA A 1 93 ? -4.646 4.826 9.964 1.00 98.44 93 ALA A O 1
ATOM 739 N N . GLN A 1 94 ? -5.829 6.649 10.564 1.00 98.38 94 GLN A N 1
ATOM 740 C CA . GLN A 1 94 ? -5.886 6.330 11.994 1.00 98.38 94 GLN A CA 1
ATOM 741 C C . GLN A 1 94 ? -6.727 5.078 12.240 1.00 98.38 94 GLN A C 1
ATOM 743 O O . GLN A 1 94 ? -6.248 4.142 12.861 1.00 98.38 94 GLN A O 1
ATOM 748 N N . THR A 1 95 ? -7.931 4.998 11.661 1.00 98.25 95 THR A N 1
ATOM 749 C CA . THR A 1 95 ? -8.793 3.810 11.827 1.00 98.25 95 THR A CA 1
ATOM 750 C C . THR A 1 95 ? -8.166 2.520 11.293 1.00 98.25 95 THR A C 1
ATOM 752 O O . THR A 1 95 ? -8.409 1.447 11.835 1.00 98.25 95 THR A O 1
ATOM 755 N N . VAL A 1 96 ? -7.359 2.610 10.229 1.00 98.56 96 VAL A N 1
ATOM 756 C CA . VAL A 1 96 ? -6.631 1.462 9.672 1.00 98.56 96 VAL A CA 1
ATOM 757 C C . VAL A 1 96 ? -5.419 1.105 10.530 1.00 98.56 96 VAL A C 1
ATOM 759 O O . VAL A 1 96 ? -5.117 -0.078 10.659 1.00 98.56 96 VAL A O 1
ATOM 762 N N . SER A 1 97 ? -4.740 2.095 11.115 1.00 98.19 97 SER A N 1
ATOM 763 C CA . SER A 1 97 ? -3.646 1.868 12.065 1.00 98.19 97 SER A CA 1
ATOM 764 C C . SER A 1 97 ? -4.142 1.156 13.323 1.00 98.19 97 SER A C 1
ATOM 766 O O . SER A 1 97 ? -3.618 0.090 13.622 1.00 98.19 97 SER A O 1
ATOM 768 N N . ASP A 1 98 ? -5.200 1.665 13.962 1.00 98.19 98 ASP A N 1
ATOM 769 C CA . ASP A 1 98 ? -5.797 1.083 15.182 1.00 98.19 98 ASP A CA 1
ATOM 770 C C . ASP A 1 98 ? -6.396 -0.316 14.933 1.00 98.19 98 ASP A C 1
ATOM 772 O O . ASP A 1 98 ? -6.582 -1.121 15.835 1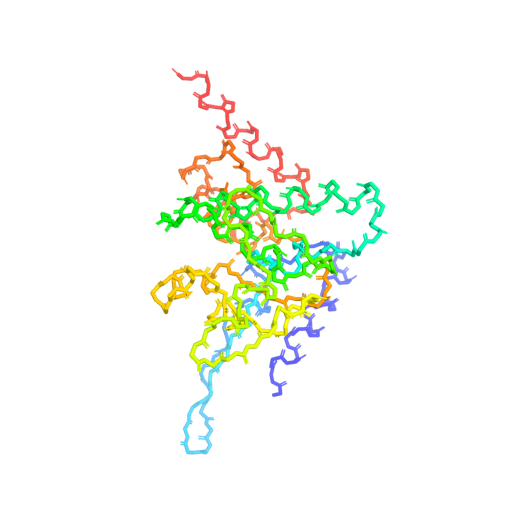.00 98.19 98 ASP A O 1
ATOM 776 N N . TRP A 1 99 ? -6.727 -0.657 13.681 1.00 98.38 99 TRP A N 1
ATOM 777 C CA . TRP A 1 99 ? -7.119 -2.032 13.355 1.00 98.38 99 TRP A CA 1
ATOM 778 C C . TRP A 1 99 ? -5.944 -3.019 13.462 1.00 98.38 99 TRP A C 1
ATOM 780 O O . TRP A 1 99 ? -6.155 -4.218 13.674 1.00 98.38 99 TRP A O 1
ATOM 790 N N . LEU A 1 100 ? -4.720 -2.531 13.238 1.00 98.06 100 LEU A N 1
ATOM 791 C CA . LEU A 1 100 ? -3.502 -3.318 13.058 1.00 98.06 100 LEU A CA 1
ATOM 792 C C . LEU A 1 100 ? -2.592 -3.323 14.288 1.00 98.06 100 LEU A C 1
ATOM 794 O O . LEU A 1 100 ? -1.965 -4.352 14.542 1.00 98.06 100 LEU A O 1
ATOM 798 N N . ASP A 1 101 ? -2.426 -2.198 14.982 1.00 97.50 101 ASP A N 1
ATOM 799 C CA . ASP A 1 101 ? -1.546 -2.126 16.148 1.00 97.50 101 ASP A CA 1
ATOM 800 C C . ASP A 1 101 ? -2.083 -2.944 17.334 1.00 97.50 101 ASP A C 1
ATOM 802 O O . ASP A 1 101 ? -3.220 -3.402 17.365 1.00 97.50 101 ASP A O 1
ATOM 806 N N . GLN A 1 102 ? -1.188 -3.311 18.250 1.00 97.19 102 GLN A N 1
ATOM 807 C CA . GLN A 1 102 ? -1.526 -4.262 19.314 1.00 97.19 102 GLN A CA 1
ATOM 808 C C . GLN A 1 102 ? -2.087 -3.621 20.577 1.00 97.19 102 GLN A C 1
ATOM 810 O O . GLN A 1 102 ? -2.547 -4.360 21.455 1.00 97.19 102 GLN A O 1
ATOM 815 N N . ASP A 1 103 ? -1.981 -2.300 20.708 1.00 95.19 103 ASP A N 1
ATOM 816 C CA . ASP A 1 103 ? -2.535 -1.621 21.868 1.00 95.19 103 ASP A CA 1
ATOM 817 C C . ASP A 1 103 ? -4.072 -1.541 21.768 1.00 95.19 103 ASP A C 1
ATOM 819 O O . ASP A 1 103 ? -4.697 -2.320 21.052 1.00 95.19 103 ASP A O 1
ATOM 823 N N . ILE A 1 104 ? -4.699 -0.772 22.652 1.00 94.50 104 ILE A N 1
ATOM 824 C CA . ILE A 1 104 ? -6.164 -0.626 22.698 1.00 94.50 104 ILE A CA 1
ATOM 825 C C . ILE A 1 104 ? -6.562 0.853 22.786 1.00 94.50 104 ILE A C 1
ATOM 827 O O . ILE A 1 104 ? -7.680 1.187 23.208 1.00 94.50 104 ILE A O 1
ATOM 831 N N . ASP A 1 105 ? -5.613 1.743 22.497 1.00 95.38 105 ASP A N 1
ATOM 832 C CA . ASP A 1 105 ? -5.700 3.177 22.709 1.00 95.38 105 ASP A CA 1
ATOM 833 C C . ASP A 1 105 ? -6.003 3.872 21.379 1.00 95.38 105 ASP A C 1
ATOM 835 O O . ASP A 1 105 ? -5.114 4.277 20.638 1.00 95.38 105 ASP A O 1
ATOM 839 N N . ALA A 1 106 ? -7.293 4.104 21.125 1.00 95.94 106 ALA A N 1
ATOM 840 C CA . ALA A 1 106 ? -7.736 4.737 19.887 1.00 95.94 106 ALA A CA 1
ATOM 841 C C . ALA A 1 106 ? -7.040 6.087 19.633 1.00 95.94 106 ALA A C 1
ATOM 843 O O . ALA A 1 106 ? -7.054 6.994 20.482 1.00 95.94 106 ALA A O 1
ATOM 844 N N . GLN A 1 107 ? -6.499 6.254 18.427 1.00 94.69 107 GLN A N 1
ATOM 845 C CA . GLN A 1 107 ? -5.835 7.487 18.018 1.00 94.69 107 GLN A CA 1
ATOM 846 C C . GLN A 1 107 ? -6.827 8.655 17.900 1.00 94.69 107 GLN A C 1
ATOM 848 O O . GLN A 1 107 ? -7.965 8.514 17.463 1.00 94.69 107 GLN A O 1
ATOM 853 N N . PHE A 1 108 ? -6.402 9.865 18.277 1.00 91.94 108 PHE A N 1
ATOM 854 C CA . PHE A 1 108 ? -7.235 11.068 18.162 1.00 91.94 108 PHE A CA 1
ATOM 855 C C . PHE A 1 108 ? -6.936 11.833 16.855 1.00 91.94 108 PHE A C 1
ATOM 857 O O . PHE A 1 108 ? -5.755 12.029 16.545 1.00 91.94 108 PHE A O 1
ATOM 864 N N . PRO A 1 109 ? -7.944 12.375 16.140 1.00 95.38 109 PRO A N 1
ATOM 865 C CA . PRO A 1 109 ? -9.370 12.402 16.490 1.00 95.38 109 PRO A CA 1
ATOM 866 C C . PRO A 1 109 ? -10.223 11.255 15.936 1.00 95.38 109 PRO A C 1
ATOM 868 O O . PRO A 1 109 ? -11.351 11.097 16.406 1.00 95.38 109 PRO A O 1
ATOM 871 N N . ASP A 1 110 ? -9.727 10.500 14.957 1.00 96.19 110 ASP A N 1
ATOM 872 C CA . ASP A 1 110 ? -10.561 9.648 14.101 1.00 96.19 110 ASP A CA 1
ATOM 873 C C . ASP A 1 110 ? -10.395 8.145 14.356 1.00 96.19 110 ASP A C 1
ATOM 875 O O . ASP A 1 110 ? -11.171 7.356 13.816 1.00 96.19 110 ASP A O 1
ATOM 879 N N . GLY A 1 111 ? -9.430 7.752 15.190 1.00 95.56 111 GLY A N 1
ATOM 880 C CA . GLY A 1 111 ? -9.133 6.369 15.549 1.00 95.56 111 GLY A CA 1
ATOM 881 C C . GLY A 1 111 ? -10.320 5.594 16.124 1.00 95.56 111 GLY A C 1
ATOM 882 O O . GLY A 1 111 ? -11.335 6.149 16.571 1.00 95.56 111 GLY A O 1
ATOM 883 N N . ALA A 1 112 ? -10.214 4.272 16.059 1.00 96.75 112 ALA A N 1
ATOM 884 C CA . ALA A 1 112 ? -11.294 3.356 16.380 1.00 96.75 112 ALA A CA 1
ATOM 885 C C . ALA A 1 112 ? -10.758 2.011 16.866 1.00 96.75 112 ALA A C 1
ATOM 887 O O . ALA A 1 112 ? -10.134 1.276 16.110 1.00 96.75 112 ALA A O 1
ATOM 888 N N . GLU A 1 113 ? -11.134 1.670 18.094 1.00 97.06 113 GLU A N 1
ATOM 889 C CA . GLU A 1 113 ? -10.756 0.439 18.792 1.00 97.06 113 GLU A CA 1
ATOM 890 C C . GLU A 1 113 ? -11.979 -0.408 19.152 1.00 97.06 113 GLU A C 1
ATOM 892 O O . GLU A 1 113 ? -13.115 -0.049 18.830 1.00 97.06 113 GLU A O 1
ATOM 897 N N . ASP A 1 114 ? -11.781 -1.505 19.886 1.00 96.38 114 ASP A N 1
ATOM 898 C CA . ASP A 1 114 ? -12.826 -2.403 20.403 1.00 96.38 114 ASP A CA 1
ATOM 899 C C . ASP A 1 114 ? -14.134 -1.708 20.830 1.00 96.38 114 ASP A C 1
ATOM 901 O O . ASP A 1 114 ? -15.230 -2.176 20.510 1.00 96.38 114 ASP A O 1
ATOM 905 N N . ASN A 1 115 ? -14.050 -0.586 21.554 1.00 93.00 115 ASN A N 1
ATOM 906 C CA . ASN A 1 115 ? -15.229 0.138 22.041 1.00 93.00 115 ASN A CA 1
ATOM 907 C C . ASN A 1 115 ? -16.128 0.675 20.914 1.00 93.00 115 ASN A C 1
ATOM 909 O O . ASN A 1 115 ? -17.346 0.732 21.092 1.00 93.00 115 ASN A O 1
ATOM 913 N N . GLU A 1 116 ? -15.551 1.058 19.773 1.00 95.25 116 GLU A N 1
ATOM 914 C CA . GLU A 1 116 ? -16.302 1.486 18.591 1.00 95.25 116 GLU A CA 1
ATOM 915 C C . GLU A 1 116 ? -17.058 0.295 17.982 1.00 95.25 116 GLU A C 1
ATOM 917 O O . GLU A 1 116 ? -18.267 0.367 17.747 1.00 95.25 116 GLU A O 1
ATOM 922 N N . TYR A 1 117 ? -16.371 -0.831 17.780 1.00 95.75 117 TYR A N 1
ATOM 923 C CA . TYR A 1 117 ? -16.906 -1.983 17.047 1.00 95.75 117 TYR A CA 1
ATOM 924 C C . TYR A 1 117 ? -17.887 -2.830 17.869 1.00 95.75 117 TYR A C 1
ATOM 926 O O . TYR A 1 117 ? -18.865 -3.364 17.332 1.00 95.75 117 TYR A O 1
ATOM 934 N N . LEU A 1 118 ? -17.704 -2.906 19.191 1.00 96.00 118 LEU A N 1
ATOM 935 C CA . LEU A 1 118 ? -18.613 -3.626 20.088 1.00 96.00 118 LEU A CA 1
ATOM 936 C C . LEU A 1 118 ? -19.990 -2.952 20.221 1.00 96.00 118 LEU A C 1
ATOM 938 O O . LEU A 1 118 ? -20.954 -3.610 20.618 1.00 96.00 118 LEU A O 1
ATOM 942 N N . GLY A 1 119 ? -20.098 -1.662 19.887 1.00 90.19 119 GLY A N 1
ATOM 943 C CA . GLY A 1 119 ? -21.352 -0.903 19.908 1.00 90.19 119 GLY A CA 1
ATOM 944 C C . GLY A 1 119 ? -22.249 -1.098 18.677 1.00 90.19 119 GLY A C 1
ATOM 945 O O . GLY A 1 119 ? -23.374 -0.593 18.663 1.00 90.19 119 GLY A O 1
ATOM 946 N N . GLY A 1 120 ? -21.769 -1.804 17.646 1.00 87.44 120 GLY A N 1
ATOM 947 C CA . GLY A 1 120 ? -22.448 -1.968 16.360 1.00 87.44 120 GLY A CA 1
ATOM 948 C C . GLY A 1 120 ? -23.616 -2.965 16.345 1.00 87.44 120 GLY A C 1
ATOM 949 O O . GLY A 1 120 ? -23.900 -3.676 17.308 1.00 87.44 120 GLY A O 1
ATOM 950 N N . THR A 1 121 ? -24.304 -3.050 15.199 1.00 87.31 121 THR A N 1
ATOM 951 C CA . THR A 1 121 ? -25.414 -4.000 14.970 1.00 87.31 121 THR A CA 1
ATOM 952 C C . THR A 1 121 ? -24.959 -5.459 14.963 1.00 87.31 121 THR A C 1
ATOM 954 O O . THR A 1 121 ? -25.701 -6.336 15.406 1.00 87.31 121 THR A O 1
ATOM 957 N N . LEU A 1 122 ? -23.743 -5.712 14.479 1.00 91.12 122 LEU A N 1
ATOM 958 C CA . LEU A 1 122 ? -23.025 -6.971 14.619 1.00 91.12 122 LEU A CA 1
ATOM 959 C C . LEU A 1 122 ? -21.721 -6.669 15.369 1.00 91.12 122 LEU A C 1
ATOM 961 O O . LEU A 1 122 ? -20.797 -6.162 14.743 1.00 91.12 122 LEU A O 1
ATOM 965 N N . PRO A 1 123 ? -21.653 -6.926 16.684 1.00 95.19 123 PRO A N 1
ATOM 966 C CA . PRO A 1 123 ? -20.457 -6.645 17.469 1.00 95.19 123 PRO A CA 1
ATOM 967 C C . PRO A 1 123 ? -19.278 -7.541 17.077 1.00 95.19 123 PRO A C 1
ATOM 969 O O . PRO A 1 123 ? -19.420 -8.764 16.990 1.00 95.19 123 PRO A O 1
ATOM 972 N N . TYR A 1 124 ? -18.110 -6.933 16.914 1.00 96.69 124 TYR A N 1
ATOM 973 C CA . TYR A 1 124 ? -16.809 -7.592 16.780 1.00 96.69 124 TYR A CA 1
ATOM 974 C C . TYR A 1 124 ? -15.737 -6.733 17.462 1.00 96.69 124 TYR A C 1
ATOM 976 O O . TYR A 1 124 ? -16.055 -5.728 18.097 1.00 96.69 124 TYR A O 1
ATOM 984 N N . ARG A 1 125 ? -14.490 -7.192 17.395 1.00 96.69 125 ARG A N 1
ATOM 985 C CA . ARG A 1 125 ? -13.308 -6.546 17.964 1.00 96.69 125 ARG A CA 1
ATOM 986 C C . ARG A 1 125 ? -12.335 -6.170 16.859 1.00 96.69 125 ARG A C 1
ATOM 988 O O . ARG A 1 125 ? -12.413 -6.766 15.779 1.00 96.69 125 ARG A O 1
ATOM 995 N N . THR A 1 126 ? -11.450 -5.225 17.143 1.00 96.06 126 THR A N 1
ATOM 996 C CA . THR A 1 126 ? -10.283 -4.971 16.294 1.00 96.06 126 THR A CA 1
ATOM 997 C C . THR A 1 126 ? -9.436 -6.238 16.172 1.00 96.06 126 THR A C 1
ATOM 999 O O . THR A 1 126 ? -9.522 -7.163 16.991 1.00 96.06 126 THR A O 1
ATOM 1002 N N . ALA A 1 127 ? -8.676 -6.344 15.081 1.00 96.12 127 ALA A N 1
ATOM 1003 C CA . ALA A 1 127 ? -7.832 -7.513 14.856 1.00 96.12 127 ALA A CA 1
ATOM 1004 C C . ALA A 1 127 ? -6.599 -7.509 15.773 1.00 96.12 127 ALA A C 1
ATOM 1006 O O . ALA A 1 127 ? -6.148 -8.583 16.181 1.00 96.12 127 ALA A O 1
ATOM 1007 N N . ASN A 1 128 ? -6.072 -6.319 16.077 1.00 97.38 128 ASN A N 1
ATOM 1008 C CA . ASN A 1 128 ? -4.848 -6.067 16.840 1.00 97.38 128 ASN A CA 1
ATOM 1009 C C . ASN A 1 128 ? -3.678 -6.928 16.351 1.00 97.38 128 ASN A C 1
ATOM 1011 O O . ASN A 1 128 ? -2.986 -7.628 17.104 1.00 97.38 128 ASN A O 1
ATOM 1015 N N . GLY A 1 129 ? -3.529 -6.959 15.028 1.00 96.75 129 GLY A N 1
ATOM 1016 C CA . GLY A 1 129 ? -2.614 -7.837 14.324 1.00 96.75 129 GLY A CA 1
ATOM 1017 C C . GLY A 1 129 ? -2.655 -7.641 12.814 1.00 96.75 129 GLY A C 1
ATOM 1018 O O . GLY A 1 129 ? -3.424 -6.850 12.282 1.00 96.75 129 GLY A O 1
ATOM 1019 N N . LEU A 1 130 ? -1.810 -8.395 12.111 1.00 97.75 130 LEU A N 1
ATOM 1020 C CA . LEU A 1 130 ? -1.701 -8.331 10.654 1.00 97.75 130 LEU A CA 1
ATOM 1021 C C . LEU A 1 130 ? -3.012 -8.739 9.967 1.00 97.75 130 LEU A C 1
ATOM 1023 O O . LEU A 1 130 ? -3.578 -9.793 10.271 1.00 97.75 130 LEU A O 1
ATOM 1027 N N . MET A 1 131 ? -3.415 -7.972 8.954 1.00 97.94 131 MET A N 1
ATOM 1028 C CA . MET A 1 131 ? -4.478 -8.368 8.037 1.00 97.94 131 MET A CA 1
ATOM 1029 C C . MET A 1 131 ? -4.032 -9.570 7.201 1.00 97.94 131 MET A C 1
ATOM 1031 O O . MET A 1 131 ? -2.913 -9.633 6.679 1.00 97.94 131 MET A O 1
ATOM 1035 N N . SER A 1 132 ? -4.950 -10.509 7.021 1.00 96.88 132 SER A N 1
ATOM 1036 C CA . SER A 1 132 ? -4.825 -11.646 6.111 1.00 96.88 132 SER A CA 1
ATOM 1037 C C . SER A 1 132 ? -5.344 -11.330 4.707 1.00 96.88 132 SER A C 1
ATOM 1039 O O . SER A 1 132 ? -4.945 -11.990 3.746 1.00 96.88 132 SER A O 1
ATOM 1041 N N . SER A 1 133 ? -6.242 -10.350 4.574 1.00 97.56 133 SER A N 1
ATOM 1042 C CA . SER A 1 133 ? -6.822 -9.936 3.294 1.00 97.56 133 SER A CA 1
ATOM 1043 C C . SER A 1 133 ? -7.111 -8.433 3.267 1.00 97.56 133 SER A C 1
ATOM 1045 O O . SER A 1 133 ? -7.639 -7.916 4.252 1.00 97.56 133 SER A O 1
ATOM 1047 N N . PRO A 1 134 ? -6.915 -7.731 2.130 1.00 97.94 134 PRO A N 1
ATOM 1048 C CA . PRO A 1 134 ? -7.335 -6.335 1.995 1.00 97.94 134 PRO A CA 1
ATOM 1049 C C . PRO A 1 134 ? -8.834 -6.126 2.241 1.00 97.94 134 PRO A C 1
ATOM 1051 O O . PRO A 1 134 ? -9.251 -5.038 2.617 1.00 97.94 134 PRO A O 1
ATOM 1054 N N . THR A 1 135 ? -9.660 -7.162 2.061 1.00 98.31 135 THR A N 1
ATOM 1055 C CA . THR A 1 135 ? -11.110 -7.091 2.304 1.00 98.31 135 THR A CA 1
ATOM 1056 C C . THR A 1 135 ? -11.472 -6.820 3.764 1.00 98.31 135 THR A C 1
ATOM 1058 O O . THR A 1 135 ? -12.608 -6.443 4.032 1.00 98.31 135 THR A O 1
ATOM 1061 N N . GLU A 1 136 ? -10.544 -7.004 4.709 1.00 98.50 136 GLU A N 1
ATOM 1062 C CA . GLU A 1 136 ? -10.743 -6.612 6.111 1.00 98.50 136 GLU A CA 1
ATOM 1063 C C . GLU A 1 136 ? -10.964 -5.106 6.273 1.00 98.50 136 GLU A C 1
ATOM 1065 O O . GLU A 1 136 ? -11.643 -4.707 7.211 1.00 98.50 136 GLU A O 1
ATOM 1070 N N . LEU A 1 137 ? -10.521 -4.281 5.314 1.00 98.62 137 LEU A N 1
ATOM 1071 C CA . LEU A 1 137 ? -10.852 -2.855 5.268 1.00 98.62 137 LEU A CA 1
ATOM 1072 C C . LEU A 1 137 ? -12.368 -2.604 5.368 1.00 98.62 137 LEU A C 1
ATOM 1074 O O . LEU A 1 137 ? -12.778 -1.625 5.973 1.00 98.62 137 LEU A O 1
ATOM 1078 N N . LEU A 1 138 ? -13.219 -3.498 4.847 1.00 98.00 138 LEU A N 1
ATOM 1079 C CA . LEU A 1 138 ? -14.684 -3.371 4.930 1.00 98.00 138 LEU A CA 1
ATOM 1080 C C . LEU A 1 138 ? -15.250 -3.542 6.355 1.00 98.00 138 LEU A C 1
ATOM 1082 O O . LEU A 1 138 ? -16.447 -3.342 6.562 1.00 98.00 138 LEU A O 1
ATOM 1086 N N . LEU A 1 139 ? -14.421 -3.948 7.320 1.00 97.25 139 LEU A N 1
ATOM 1087 C CA . LEU A 1 139 ? -14.759 -4.029 8.743 1.00 97.25 139 LEU A CA 1
ATOM 1088 C C . LEU A 1 139 ? -14.355 -2.762 9.508 1.00 97.25 139 LEU A C 1
ATOM 1090 O O . LEU A 1 139 ? -14.670 -2.634 10.683 1.00 97.25 139 LEU A O 1
ATOM 1094 N N . ILE A 1 140 ? -13.652 -1.828 8.873 1.00 97.75 140 ILE A N 1
ATOM 1095 C CA . ILE A 1 140 ? -13.085 -0.668 9.556 1.00 97.75 140 ILE A CA 1
ATOM 1096 C C . ILE A 1 140 ? -14.051 0.510 9.468 1.00 97.75 140 ILE A C 1
ATOM 1098 O O . ILE A 1 140 ? -14.670 0.772 8.430 1.00 97.75 140 ILE A O 1
ATOM 1102 N N . LYS A 1 141 ? -14.184 1.237 10.581 1.00 96.06 141 LYS A N 1
ATOM 1103 C CA . LYS A 1 141 ? -15.016 2.439 10.676 1.00 96.06 141 LYS A CA 1
ATOM 1104 C C . LYS A 1 141 ? -14.686 3.407 9.535 1.00 96.06 141 LYS A C 1
ATOM 1106 O O . LYS A 1 141 ? -13.532 3.723 9.287 1.00 96.06 141 LYS A O 1
ATOM 1111 N N . GLY A 1 142 ? -15.719 3.904 8.859 1.00 96.44 142 GLY A N 1
ATOM 1112 C CA . GLY A 1 142 ? -15.571 4.895 7.791 1.00 96.44 142 GLY A CA 1
ATOM 1113 C C . GLY A 1 142 ? -15.249 4.317 6.411 1.00 96.44 142 GLY A C 1
ATOM 1114 O O . GLY A 1 142 ? -15.420 5.030 5.428 1.00 96.44 142 GLY A O 1
ATOM 1115 N N . ILE A 1 143 ? -14.880 3.036 6.289 1.00 98.19 143 ILE A N 1
ATOM 1116 C CA . ILE A 1 143 ? -14.644 2.407 4.984 1.00 98.19 143 ILE A CA 1
ATOM 1117 C C . ILE A 1 143 ? -15.950 1.823 4.439 1.00 98.19 143 ILE A C 1
ATOM 1119 O O . ILE A 1 143 ? -16.443 0.786 4.882 1.00 98.19 143 ILE A O 1
ATOM 1123 N N . THR A 1 144 ? -16.516 2.492 3.437 1.00 98.25 144 THR A N 1
ATOM 1124 C CA . THR A 1 144 ? -17.661 1.982 2.671 1.00 98.25 144 THR A CA 1
ATOM 1125 C C . THR A 1 144 ? -17.195 1.095 1.507 1.00 98.25 144 THR A C 1
ATOM 1127 O O . THR A 1 144 ? -16.020 1.151 1.131 1.00 98.25 144 THR A O 1
ATOM 1130 N N . PRO A 1 145 ? -18.086 0.305 0.875 1.00 98.50 145 PRO A N 1
ATOM 1131 C CA . PRO A 1 145 ? -17.751 -0.431 -0.346 1.00 98.50 145 PRO A CA 1
ATOM 1132 C C . PRO A 1 145 ? -17.156 0.456 -1.447 1.00 98.50 145 PRO A C 1
ATOM 1134 O O . PRO A 1 145 ? -16.194 0.061 -2.092 1.00 98.50 145 PRO A O 1
ATOM 1137 N N . GLU A 1 146 ? -17.656 1.681 -1.612 1.00 98.56 146 GLU A N 1
ATOM 1138 C CA . GLU A 1 146 ? -17.147 2.635 -2.602 1.00 98.56 146 GLU A CA 1
ATOM 1139 C C . GLU A 1 146 ? -15.728 3.120 -2.265 1.00 98.56 146 GLU A C 1
ATOM 1141 O O . GLU A 1 146 ? -14.903 3.313 -3.157 1.00 98.56 146 GLU A O 1
ATOM 1146 N N . ILE A 1 147 ? -15.418 3.309 -0.977 1.00 98.62 147 ILE A N 1
ATOM 1147 C CA . ILE A 1 147 ? -14.061 3.646 -0.522 1.00 98.62 147 ILE A CA 1
ATOM 1148 C C . ILE A 1 147 ? -13.125 2.453 -0.733 1.00 98.62 147 ILE A C 1
ATOM 1150 O O . ILE A 1 147 ? -12.011 2.625 -1.229 1.00 98.62 147 ILE A O 1
ATOM 1154 N N . PHE A 1 148 ? -13.585 1.244 -0.409 1.00 98.69 148 PHE A N 1
ATOM 1155 C CA . PHE A 1 148 ? -12.828 0.019 -0.634 1.00 98.69 148 PHE A CA 1
ATOM 1156 C C . PHE A 1 148 ? -12.506 -0.188 -2.119 1.00 98.69 148 PHE A C 1
ATOM 1158 O O . PHE A 1 148 ? -11.346 -0.419 -2.445 1.00 98.69 148 PHE A O 1
ATOM 1165 N N . GLU A 1 149 ? -13.473 -0.017 -3.025 1.00 98.44 149 GLU A N 1
ATOM 1166 C CA . GLU A 1 149 ? -13.259 -0.117 -4.478 1.00 98.44 149 GLU A CA 1
ATOM 1167 C C . GLU A 1 149 ? -12.192 0.866 -4.990 1.00 98.44 149 GLU A C 1
ATOM 1169 O O . GLU A 1 149 ? -11.450 0.553 -5.922 1.00 98.44 149 GLU A O 1
ATOM 1174 N N . ARG A 1 150 ? -12.074 2.049 -4.369 1.00 98.38 150 ARG A N 1
ATOM 1175 C CA . ARG A 1 150 ? -11.022 3.029 -4.690 1.00 98.38 150 ARG A CA 1
ATOM 1176 C C . ARG A 1 150 ? -9.658 2.629 -4.130 1.00 98.38 150 ARG A C 1
ATOM 1178 O O . ARG A 1 150 ? -8.653 2.905 -4.773 1.00 98.38 150 ARG A O 1
ATOM 1185 N N . LEU A 1 151 ? -9.605 2.006 -2.952 1.00 98.19 151 LEU A N 1
ATOM 1186 C CA . LEU A 1 151 ? -8.355 1.592 -2.301 1.00 98.19 151 LEU A CA 1
ATOM 1187 C C . LEU A 1 151 ? -7.787 0.287 -2.862 1.00 98.19 151 LEU A C 1
ATOM 1189 O O . LEU A 1 151 ? -6.571 0.177 -3.021 1.00 98.19 151 LEU A O 1
ATOM 1193 N N . GLU A 1 152 ? -8.642 -0.694 -3.156 1.00 98.00 152 GLU A N 1
ATOM 1194 C CA . GLU A 1 152 ? -8.282 -2.076 -3.502 1.00 98.00 152 GLU A CA 1
ATOM 1195 C C . GLU A 1 152 ? -7.182 -2.193 -4.580 1.00 98.00 152 GLU A C 1
ATOM 1197 O O . GLU A 1 152 ? -6.253 -2.992 -4.396 1.00 98.00 152 GLU A O 1
ATOM 1202 N N . PRO A 1 153 ? -7.182 -1.397 -5.671 1.00 97.94 153 PRO A N 1
ATOM 1203 C CA . PRO A 1 153 ? -6.132 -1.481 -6.687 1.00 97.94 153 PRO A CA 1
ATOM 1204 C C . PRO A 1 153 ? -4.741 -1.070 -6.181 1.00 97.94 153 PRO A C 1
ATOM 1206 O O . PRO A 1 153 ? -3.731 -1.442 -6.781 1.00 97.94 153 PRO A O 1
ATOM 1209 N N . HIS A 1 154 ? -4.679 -0.309 -5.087 1.00 98.44 154 HIS A N 1
ATOM 1210 C CA . HIS A 1 154 ? -3.488 0.381 -4.595 1.00 98.44 154 HIS A CA 1
ATOM 1211 C C . HIS A 1 154 ? -2.913 -0.216 -3.310 1.00 98.44 154 HIS A C 1
ATOM 1213 O O . HIS A 1 154 ? -1.821 0.183 -2.898 1.00 98.44 154 HIS A O 1
ATOM 1219 N N . VAL A 1 155 ? -3.600 -1.184 -2.699 1.00 98.44 155 VAL A N 1
ATOM 1220 C CA . VAL A 1 155 ? -3.202 -1.786 -1.420 1.00 98.44 155 VAL A CA 1
ATOM 1221 C C . VAL A 1 155 ? -3.016 -3.306 -1.500 1.00 98.44 155 VAL A C 1
ATOM 1223 O O . VAL A 1 155 ? -3.489 -3.975 -2.422 1.00 98.44 155 VAL A O 1
ATOM 1226 N N . THR A 1 156 ? -2.285 -3.857 -0.534 1.00 98.44 156 THR A N 1
ATOM 1227 C CA . THR A 1 156 ? -2.067 -5.297 -0.326 1.00 98.44 156 THR A CA 1
ATOM 1228 C C . THR A 1 156 ? -1.879 -5.602 1.167 1.00 98.44 156 THR A C 1
ATOM 1230 O O . THR A 1 156 ? -1.740 -4.682 1.970 1.00 98.44 156 THR A O 1
ATOM 1233 N N . THR A 1 157 ? -1.857 -6.882 1.542 1.00 98.00 157 THR A N 1
ATOM 1234 C CA . THR A 1 157 ? -1.634 -7.370 2.918 1.00 98.00 157 THR A CA 1
ATOM 1235 C C . THR A 1 157 ? -0.589 -8.489 2.916 1.00 98.00 157 THR A C 1
ATOM 1237 O O . THR A 1 157 ? -0.876 -9.653 3.200 1.00 98.00 157 THR A O 1
ATOM 1240 N N . LEU A 1 158 ? 0.640 -8.160 2.512 1.00 97.56 158 LEU A N 1
ATOM 1241 C CA . LEU A 1 158 ? 1.763 -9.099 2.545 1.00 97.56 158 LEU A CA 1
ATOM 1242 C C . LEU A 1 158 ? 2.127 -9.429 4.008 1.00 97.56 158 LEU A C 1
ATOM 1244 O O . LEU A 1 158 ? 2.052 -8.545 4.864 1.00 97.56 158 LEU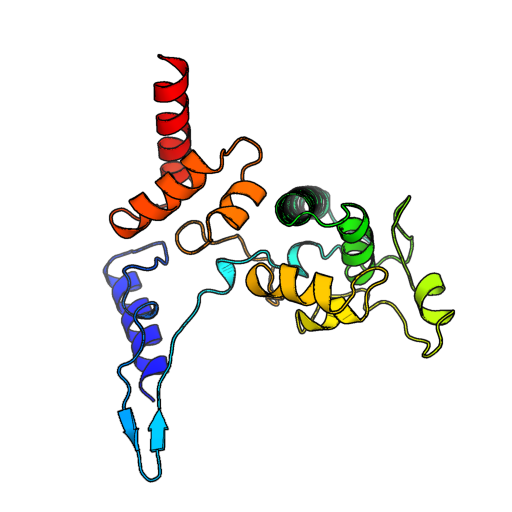 A O 1
ATOM 1248 N N . PRO A 1 159 ? 2.514 -10.683 4.314 1.00 93.06 159 PRO A N 1
ATOM 1249 C CA . PRO A 1 159 ? 2.717 -11.147 5.692 1.00 93.06 159 PRO A CA 1
ATOM 1250 C C . PRO A 1 159 ? 3.970 -10.570 6.362 1.00 93.06 159 PRO A C 1
ATOM 1252 O O . PRO A 1 159 ? 4.064 -10.563 7.584 1.00 93.06 159 PRO A O 1
ATOM 1255 N N . GLU A 1 160 ? 4.933 -10.100 5.573 1.00 89.56 160 GLU A N 1
ATOM 1256 C CA . GLU A 1 160 ? 6.147 -9.448 6.057 1.00 89.56 160 GLU A CA 1
ATOM 1257 C C . GLU A 1 160 ? 6.128 -7.970 5.668 1.00 89.56 160 GLU A C 1
ATOM 1259 O O . GLU A 1 160 ? 5.513 -7.585 4.667 1.00 89.56 160 GLU A O 1
ATOM 1264 N N . THR A 1 161 ? 6.832 -7.137 6.440 1.00 87.31 161 THR A N 1
ATOM 1265 C CA . THR A 1 161 ? 7.074 -5.749 6.043 1.00 87.31 161 THR A CA 1
ATOM 1266 C C . THR A 1 161 ? 7.775 -5.737 4.687 1.00 87.31 161 THR A C 1
ATOM 1268 O O . THR A 1 161 ? 8.852 -6.308 4.528 1.00 87.31 161 THR A O 1
ATOM 1271 N N . ALA A 1 162 ? 7.171 -5.064 3.712 1.00 89.50 162 ALA A N 1
ATOM 1272 C CA . ALA A 1 162 ? 7.643 -5.062 2.335 1.00 89.50 162 ALA A CA 1
ATOM 1273 C C . ALA A 1 162 ? 7.820 -3.630 1.834 1.00 89.50 162 ALA A C 1
ATOM 1275 O O . ALA A 1 162 ? 6.936 -2.783 1.982 1.00 89.50 162 ALA A O 1
ATOM 1276 N N . THR A 1 163 ? 8.965 -3.353 1.212 1.00 92.00 163 THR A N 1
ATOM 1277 C CA . THR A 1 163 ? 9.186 -2.085 0.514 1.00 92.00 163 THR A CA 1
ATOM 1278 C C . THR A 1 163 ? 8.437 -2.078 -0.811 1.00 92.00 163 THR A C 1
ATOM 1280 O O . THR A 1 163 ? 8.370 -3.106 -1.488 1.00 92.00 163 THR A O 1
ATOM 1283 N N . ILE A 1 164 ? 7.942 -0.904 -1.204 1.00 95.94 164 ILE A N 1
ATOM 1284 C CA . ILE A 1 164 ? 7.331 -0.699 -2.519 1.00 95.94 164 ILE A CA 1
ATOM 1285 C C . ILE A 1 164 ? 8.386 -0.926 -3.609 1.00 95.94 164 ILE A C 1
ATOM 1287 O O . ILE A 1 164 ? 9.456 -0.309 -3.584 1.00 95.94 164 ILE A O 1
ATOM 1291 N N . ASN A 1 165 ? 8.073 -1.775 -4.586 1.00 96.75 165 ASN A N 1
ATOM 1292 C CA . ASN A 1 165 ? 8.896 -1.967 -5.768 1.00 96.75 165 ASN A CA 1
ATOM 1293 C C . ASN A 1 165 ? 8.677 -0.813 -6.761 1.00 96.75 165 ASN A C 1
ATOM 1295 O O . ASN A 1 165 ? 7.686 -0.731 -7.486 1.00 96.75 165 ASN A O 1
ATOM 1299 N N . ILE A 1 166 ? 9.654 0.088 -6.818 1.00 96.50 166 ILE A N 1
ATOM 1300 C CA . ILE A 1 166 ? 9.655 1.276 -7.683 1.00 96.50 166 ILE A CA 1
ATOM 1301 C C . ILE A 1 166 ? 9.688 0.969 -9.189 1.00 96.50 166 ILE A C 1
ATOM 1303 O O . ILE A 1 166 ? 9.430 1.869 -9.992 1.00 96.50 166 ILE A O 1
ATOM 1307 N N . ASN A 1 167 ? 9.998 -0.264 -9.597 1.00 97.31 167 ASN A N 1
ATOM 1308 C CA . ASN A 1 167 ? 9.989 -0.678 -11.001 1.00 97.31 167 ASN A CA 1
ATOM 1309 C C . ASN A 1 167 ? 8.613 -1.162 -11.479 1.00 97.31 167 ASN A C 1
ATOM 1311 O O . ASN A 1 167 ? 8.372 -1.203 -12.686 1.00 97.31 167 ASN A O 1
ATOM 1315 N N . THR A 1 168 ? 7.697 -1.464 -10.557 1.00 96.81 168 THR A N 1
ATOM 1316 C CA . THR A 1 168 ? 6.361 -2.004 -10.858 1.00 96.81 168 THR A CA 1
ATOM 1317 C C . THR A 1 168 ? 5.227 -1.107 -10.345 1.00 96.81 168 THR A C 1
ATOM 1319 O O . THR A 1 168 ? 4.178 -1.054 -10.977 1.00 96.81 168 THR A O 1
ATOM 1322 N N . ALA A 1 169 ? 5.444 -0.309 -9.291 1.00 97.31 169 ALA A N 1
ATOM 1323 C CA . ALA A 1 169 ? 4.450 0.589 -8.686 1.00 97.31 169 ALA A CA 1
ATOM 1324 C C . ALA A 1 169 ? 3.890 1.664 -9.633 1.00 97.31 169 ALA A C 1
ATOM 1326 O O . ALA A 1 169 ? 4.658 2.334 -10.317 1.00 97.31 169 ALA A O 1
ATOM 1327 N N . ASP A 1 170 ? 2.579 1.883 -9.662 1.00 96.44 170 ASP A N 1
ATOM 1328 C CA . ASP A 1 170 ? 1.975 2.905 -10.531 1.00 96.44 170 ASP A CA 1
ATOM 1329 C C . ASP A 1 170 ? 2.288 4.342 -10.080 1.00 96.44 170 ASP A C 1
ATOM 1331 O O . ASP A 1 170 ? 2.746 4.586 -8.960 1.00 96.44 170 ASP A O 1
ATOM 1335 N N . ALA A 1 171 ? 2.018 5.320 -10.953 1.00 96.94 171 ALA A N 1
ATOM 1336 C CA . ALA A 1 171 ? 2.354 6.727 -10.728 1.00 96.94 171 ALA A CA 1
ATOM 1337 C C . ALA A 1 171 ? 1.787 7.268 -9.402 1.00 96.94 171 ALA A C 1
ATOM 1339 O O . ALA A 1 171 ? 2.500 7.943 -8.660 1.00 96.94 171 ALA A O 1
ATOM 1340 N N . ILE A 1 172 ? 0.547 6.906 -9.054 1.00 97.81 172 ILE A N 1
ATOM 1341 C CA . ILE A 1 172 ? -0.082 7.308 -7.788 1.00 97.81 172 ILE A CA 1
ATOM 1342 C C . ILE A 1 172 ? 0.655 6.759 -6.556 1.00 97.81 172 ILE A C 1
ATOM 1344 O O . ILE A 1 172 ? 0.847 7.486 -5.584 1.00 97.81 172 ILE A O 1
ATOM 1348 N N . ILE A 1 173 ? 1.154 5.520 -6.612 1.00 98.19 173 ILE A N 1
ATOM 1349 C CA . ILE A 1 173 ? 1.942 4.923 -5.525 1.00 98.19 173 ILE A CA 1
ATOM 1350 C C . ILE A 1 173 ? 3.299 5.621 -5.410 1.00 98.19 173 ILE A C 1
ATOM 1352 O O . ILE A 1 173 ? 3.749 5.910 -4.302 1.00 98.19 173 ILE A O 1
ATOM 1356 N N . LEU A 1 174 ? 3.942 5.961 -6.533 1.00 97.31 174 LEU A N 1
ATOM 1357 C CA . LEU A 1 174 ? 5.189 6.733 -6.507 1.00 97.31 174 LEU A CA 1
ATOM 1358 C C . LEU A 1 174 ? 4.987 8.138 -5.921 1.00 97.31 174 LEU A C 1
ATOM 1360 O O . LEU A 1 174 ? 5.853 8.614 -5.186 1.00 97.31 174 LEU A O 1
ATOM 1364 N N . ARG A 1 175 ? 3.847 8.786 -6.194 1.00 97.44 175 ARG A N 1
ATOM 1365 C CA . ARG A 1 175 ? 3.478 10.073 -5.579 1.00 97.44 175 ARG A CA 1
ATOM 1366 C C . ARG A 1 175 ? 3.206 9.949 -4.084 1.00 97.44 175 ARG A C 1
ATOM 1368 O O . ARG A 1 175 ? 3.629 10.810 -3.319 1.00 97.44 175 ARG A O 1
ATOM 1375 N N . ALA A 1 176 ? 2.555 8.872 -3.652 1.00 97.81 176 ALA A N 1
ATOM 1376 C CA . ALA A 1 176 ? 2.384 8.587 -2.231 1.00 97.81 176 ALA A CA 1
ATOM 1377 C C . ALA A 1 176 ? 3.742 8.346 -1.543 1.00 97.81 176 ALA A C 1
ATOM 1379 O O . ALA A 1 176 ? 3.975 8.808 -0.425 1.00 97.81 176 ALA A O 1
ATOM 1380 N N . LEU A 1 177 ? 4.674 7.672 -2.223 1.00 96.44 177 LEU A N 1
ATOM 1381 C CA . LEU A 1 177 ? 6.013 7.386 -1.708 1.00 96.44 177 LEU A CA 1
ATOM 1382 C C . LEU A 1 177 ? 6.905 8.637 -1.628 1.00 96.44 177 LEU A C 1
ATOM 1384 O O . LEU A 1 177 ? 7.686 8.771 -0.689 1.00 96.44 177 LEU A O 1
ATOM 1388 N N . VAL A 1 178 ? 6.796 9.551 -2.595 1.00 95.25 178 VAL A N 1
ATOM 1389 C CA . VAL A 1 178 ? 7.627 10.757 -2.700 1.00 95.25 178 VAL A CA 1
ATOM 1390 C C . VAL A 1 178 ? 6.736 11.997 -2.711 1.00 95.25 178 VAL A C 1
ATOM 1392 O O . VAL A 1 178 ? 6.272 12.424 -3.762 1.00 95.25 178 VAL A O 1
ATOM 1395 N N . GLU A 1 179 ? 6.573 12.630 -1.547 1.00 91.69 179 GLU A N 1
ATOM 1396 C CA . GLU A 1 179 ? 5.701 13.803 -1.341 1.00 91.69 179 GLU A CA 1
ATOM 1397 C C . GLU A 1 179 ? 5.898 14.913 -2.388 1.00 91.69 179 GLU A C 1
ATOM 1399 O O . GLU A 1 179 ? 4.953 15.499 -2.904 1.00 91.69 179 GLU A O 1
ATOM 1404 N N . SER A 1 180 ? 7.151 15.184 -2.746 1.00 89.88 180 SER A N 1
ATOM 1405 C CA . SER A 1 180 ? 7.522 16.258 -3.670 1.00 89.88 180 SER A CA 1
ATOM 1406 C C . SER A 1 180 ? 7.446 15.855 -5.154 1.00 89.88 180 SER A C 1
ATOM 1408 O O . SER A 1 180 ? 8.024 16.533 -6.006 1.00 89.88 180 SER A O 1
ATOM 1410 N N . LEU A 1 181 ? 6.828 14.718 -5.488 1.00 92.88 181 LEU A N 1
ATOM 1411 C CA . LEU A 1 181 ? 6.678 14.235 -6.861 1.00 92.88 181 LEU A CA 1
ATOM 1412 C C . LEU A 1 181 ? 5.373 14.749 -7.485 1.00 92.88 181 LEU A C 1
ATOM 1414 O O . LEU A 1 181 ? 4.275 14.517 -6.975 1.00 92.88 181 LEU A O 1
ATOM 1418 N N . THR A 1 182 ? 5.495 15.436 -8.621 1.00 92.25 182 THR A N 1
ATOM 1419 C CA . THR A 1 182 ? 4.333 15.903 -9.392 1.00 92.25 182 THR A CA 1
ATOM 1420 C C . THR A 1 182 ? 3.728 14.767 -10.220 1.00 92.25 182 THR A C 1
ATOM 1422 O O . THR A 1 182 ? 4.421 13.800 -10.532 1.00 92.25 182 THR A O 1
ATOM 1425 N N . ASP A 1 183 ? 2.466 14.903 -10.643 1.00 92.94 183 ASP A N 1
ATOM 1426 C CA . ASP A 1 183 ? 1.823 13.956 -11.573 1.00 92.94 183 ASP A CA 1
ATOM 1427 C C . ASP A 1 183 ? 2.651 13.730 -12.831 1.00 92.94 183 ASP A C 1
ATOM 1429 O O . ASP A 1 183 ? 2.978 12.605 -13.191 1.00 92.94 183 ASP A O 1
ATOM 1433 N N . SER A 1 184 ? 3.070 14.823 -13.464 1.00 92.19 184 SER A N 1
ATOM 1434 C CA . SER A 1 184 ? 3.846 14.759 -14.696 1.00 92.19 184 SER A CA 1
ATOM 1435 C C . SER A 1 184 ? 5.200 14.069 -14.502 1.00 92.19 184 SER A C 1
ATOM 1437 O O . SER A 1 184 ? 5.636 13.353 -15.403 1.00 92.19 184 SER A O 1
ATOM 1439 N N . ASP A 1 185 ? 5.864 14.254 -13.359 1.00 92.19 185 ASP A N 1
ATOM 1440 C CA . ASP A 1 185 ? 7.137 13.578 -13.089 1.00 92.19 185 ASP A CA 1
ATOM 1441 C C . ASP A 1 185 ? 6.925 12.093 -12.766 1.00 92.19 185 ASP A C 1
ATOM 1443 O O . ASP A 1 185 ? 7.701 11.260 -13.225 1.00 92.19 185 ASP A O 1
ATOM 1447 N N . ALA A 1 186 ? 5.862 11.739 -12.038 1.00 94.69 186 ALA A N 1
ATOM 1448 C CA . ALA A 1 186 ? 5.514 10.345 -11.766 1.00 94.69 186 ALA A CA 1
ATOM 1449 C C . ALA A 1 186 ? 5.193 9.574 -13.058 1.00 94.69 186 ALA A C 1
ATOM 1451 O O . ALA A 1 186 ? 5.707 8.474 -13.272 1.00 94.69 186 ALA A O 1
ATOM 1452 N N . GLU A 1 187 ? 4.416 10.173 -13.961 1.00 94.88 187 GLU A N 1
ATOM 1453 C CA . GLU A 1 187 ? 4.129 9.612 -15.287 1.00 94.88 187 GLU A CA 1
ATOM 1454 C C . GLU A 1 187 ? 5.400 9.474 -16.136 1.00 94.88 187 GLU A C 1
ATOM 1456 O O . GLU A 1 187 ? 5.626 8.454 -16.789 1.00 94.88 187 GLU A O 1
ATOM 1461 N N . THR A 1 188 ? 6.291 10.467 -16.081 1.00 93.81 188 THR A N 1
ATOM 1462 C CA . THR A 1 188 ? 7.568 10.397 -16.803 1.00 93.81 188 THR A CA 1
ATOM 1463 C C . THR A 1 188 ? 8.432 9.251 -16.271 1.00 93.81 188 THR A C 1
ATOM 1465 O O . THR A 1 188 ? 8.876 8.410 -17.051 1.00 93.81 188 THR A O 1
ATOM 1468 N N . LEU A 1 189 ? 8.597 9.136 -14.948 1.00 94.19 189 LEU A N 1
ATOM 1469 C CA . LEU A 1 189 ? 9.377 8.063 -14.322 1.00 94.19 189 LEU A CA 1
ATOM 1470 C C . LEU A 1 189 ? 8.809 6.671 -14.632 1.00 94.19 189 LEU A C 1
ATOM 1472 O O . LEU A 1 189 ? 9.572 5.753 -14.945 1.00 94.19 189 LEU A O 1
ATOM 1476 N N . THR A 1 190 ? 7.484 6.500 -14.572 1.00 95.19 190 THR A N 1
ATOM 1477 C CA . THR A 1 190 ? 6.832 5.216 -14.889 1.00 95.19 190 THR A CA 1
ATOM 1478 C C . THR A 1 190 ? 6.899 4.861 -16.373 1.00 95.19 190 THR A C 1
ATOM 1480 O O . THR A 1 190 ? 6.921 3.675 -16.709 1.00 95.19 190 THR A O 1
ATOM 1483 N N . SER A 1 191 ? 6.973 5.850 -17.267 1.00 94.31 191 SER A N 1
ATOM 1484 C CA . SER A 1 191 ? 7.218 5.624 -18.692 1.00 94.31 191 SER A CA 1
ATOM 1485 C C . SER A 1 191 ? 8.675 5.244 -18.960 1.00 94.31 191 SER A C 1
ATOM 1487 O O . SER A 1 191 ? 8.935 4.245 -19.626 1.00 94.31 191 SER A O 1
ATOM 1489 N N . GLU A 1 192 ? 9.634 6.001 -18.428 1.00 92.81 192 GLU A N 1
ATOM 1490 C CA . GLU A 1 192 ? 11.067 5.781 -18.660 1.00 92.81 192 GLU A CA 1
ATOM 1491 C C . GLU A 1 192 ? 11.565 4.449 -18.091 1.00 92.81 192 GLU A C 1
ATOM 1493 O O . GLU A 1 192 ? 12.402 3.785 -18.707 1.00 92.81 192 GLU A O 1
ATOM 1498 N N . ARG A 1 193 ? 11.039 4.018 -16.935 1.00 94.31 193 ARG A N 1
ATOM 1499 C CA . ARG A 1 193 ? 11.448 2.747 -16.313 1.00 94.31 193 ARG A CA 1
ATOM 1500 C C . ARG A 1 193 ? 11.103 1.508 -17.146 1.00 94.31 193 ARG A C 1
ATOM 1502 O O . ARG A 1 193 ? 11.695 0.470 -16.901 1.00 94.31 193 ARG A O 1
ATOM 1509 N N . LYS A 1 194 ? 10.181 1.605 -18.117 1.00 91.75 194 LYS A N 1
ATOM 1510 C CA . LYS A 1 194 ? 9.824 0.483 -19.010 1.00 91.75 194 LYS A CA 1
ATOM 1511 C C . LYS A 1 194 ? 10.973 0.082 -19.933 1.00 91.75 194 LYS A C 1
ATOM 1513 O O . LYS A 1 194 ? 11.076 -1.080 -20.292 1.00 91.75 194 LYS A O 1
ATOM 1518 N N . GLU A 1 195 ? 11.811 1.047 -20.306 1.00 90.25 195 GLU A N 1
ATOM 1519 C CA . GLU A 1 195 ? 12.989 0.831 -21.157 1.00 90.25 195 GLU A CA 1
ATOM 1520 C C . GLU A 1 195 ? 14.288 0.834 -20.339 1.00 90.25 195 GLU A C 1
ATOM 1522 O O . GLU A 1 195 ? 15.290 0.240 -20.732 1.00 90.25 195 GLU A O 1
ATOM 1527 N N . SER A 1 196 ? 14.298 1.538 -19.203 1.00 92.69 196 SER A N 1
ATOM 1528 C CA . SER A 1 196 ? 15.455 1.623 -18.314 1.00 92.69 196 SER A CA 1
ATOM 1529 C C . SER A 1 196 ? 15.029 1.493 -16.849 1.00 92.69 196 SER A C 1
ATOM 1531 O O . SER A 1 196 ? 14.890 2.521 -16.165 1.00 92.69 196 SER A O 1
ATOM 1533 N N . PRO A 1 197 ? 14.834 0.255 -16.356 1.00 94.50 197 PRO A N 1
ATOM 1534 C CA . PRO A 1 197 ? 14.514 -0.005 -14.958 1.00 94.50 197 PRO A CA 1
ATOM 1535 C C . PRO A 1 197 ? 15.538 0.597 -13.990 1.00 94.50 197 PRO A C 1
ATOM 1537 O O . PRO A 1 197 ? 16.717 0.794 -14.309 1.00 94.50 197 PRO A O 1
ATOM 1540 N N . PHE A 1 198 ? 15.088 0.902 -12.777 1.00 94.75 198 PHE A N 1
ATOM 1541 C CA . PHE A 1 198 ? 15.952 1.351 -11.696 1.00 94.75 198 PHE A CA 1
ATOM 1542 C C . PHE A 1 198 ? 16.717 0.158 -11.129 1.00 94.75 198 PHE A C 1
ATOM 1544 O O . PHE A 1 198 ? 16.127 -0.779 -10.597 1.00 94.75 198 PHE A O 1
ATOM 1551 N N . THR A 1 199 ? 18.045 0.217 -11.190 1.00 92.75 199 THR A N 1
ATOM 1552 C CA . THR A 1 199 ? 18.910 -0.868 -10.699 1.00 92.75 199 THR A CA 1
ATOM 1553 C C . THR A 1 199 ? 19.018 -0.918 -9.178 1.00 92.75 199 THR A C 1
ATOM 1555 O O . THR A 1 199 ? 19.460 -1.916 -8.618 1.00 92.75 199 THR A O 1
ATOM 1558 N N . ASN A 1 200 ? 18.689 0.185 -8.507 1.00 90.81 200 ASN A N 1
ATOM 1559 C CA . ASN A 1 200 ? 18.644 0.327 -7.057 1.00 90.81 200 ASN A CA 1
ATOM 1560 C C . ASN A 1 200 ? 17.961 1.655 -6.685 1.00 90.81 200 ASN A C 1
ATOM 1562 O O . ASN A 1 200 ? 17.679 2.501 -7.539 1.00 90.81 200 ASN A O 1
ATOM 1566 N N . LYS A 1 201 ? 17.767 1.872 -5.380 1.00 89.94 201 LYS A N 1
ATOM 1567 C CA . LYS A 1 201 ? 17.205 3.113 -4.826 1.00 89.94 201 LYS A CA 1
ATOM 1568 C C . LYS A 1 201 ? 17.970 4.371 -5.259 1.00 89.94 201 LYS A C 1
ATOM 1570 O O . LYS A 1 201 ? 17.352 5.383 -5.571 1.00 89.94 201 LYS A O 1
ATOM 1575 N N . LYS A 1 202 ? 19.303 4.315 -5.323 1.00 91.81 202 LYS A N 1
ATOM 1576 C CA . LYS A 1 202 ? 20.126 5.474 -5.693 1.00 91.81 202 LYS A CA 1
ATOM 1577 C C . LYS A 1 202 ? 19.891 5.897 -7.147 1.00 91.81 202 LYS A C 1
ATOM 1579 O O . LYS A 1 202 ? 19.755 7.085 -7.418 1.00 91.81 202 LYS A O 1
ATOM 1584 N N . ALA A 1 203 ? 19.757 4.937 -8.062 1.00 92.88 203 ALA A N 1
ATOM 1585 C CA . ALA A 1 203 ? 19.429 5.208 -9.462 1.00 92.88 203 ALA A CA 1
ATOM 1586 C C . ALA A 1 203 ? 18.067 5.909 -9.615 1.00 92.88 203 ALA A C 1
ATOM 1588 O O . ALA A 1 203 ? 17.919 6.805 -10.448 1.00 92.88 203 ALA A O 1
ATOM 1589 N N . PHE A 1 204 ? 17.089 5.535 -8.789 1.00 93.12 204 PHE A N 1
ATOM 1590 C CA . PHE A 1 204 ? 15.795 6.212 -8.721 1.00 93.12 204 PHE A CA 1
ATOM 1591 C C . PHE A 1 204 ? 15.917 7.649 -8.208 1.00 93.12 204 PHE A C 1
ATOM 1593 O O . PHE A 1 204 ? 15.430 8.573 -8.857 1.00 93.12 204 PHE A O 1
ATOM 1600 N N . GLU A 1 205 ? 16.622 7.858 -7.094 1.00 91.38 205 GLU A N 1
ATOM 1601 C CA . GLU A 1 205 ? 16.857 9.190 -6.522 1.00 91.38 205 GLU A CA 1
ATOM 1602 C C . GLU A 1 205 ? 17.597 10.120 -7.496 1.00 91.38 205 GLU A C 1
ATOM 1604 O O . GLU A 1 205 ? 17.248 11.293 -7.631 1.00 91.38 205 GLU A O 1
ATOM 1609 N N . ASP A 1 206 ? 18.604 9.612 -8.206 1.00 92.50 206 ASP A N 1
ATOM 1610 C CA . ASP A 1 206 ? 19.371 10.397 -9.174 1.00 92.50 206 ASP A CA 1
ATOM 1611 C C . ASP A 1 206 ? 18.502 10.813 -10.369 1.00 92.50 206 ASP A C 1
ATOM 1613 O O . ASP A 1 206 ? 18.539 11.976 -10.784 1.00 92.50 206 ASP A O 1
ATOM 1617 N N . ARG A 1 207 ? 17.655 9.905 -10.879 1.00 91.62 207 ARG A N 1
ATOM 1618 C CA . ARG A 1 207 ? 16.712 10.222 -11.963 1.00 91.62 207 ARG A CA 1
ATOM 1619 C C . ARG A 1 207 ? 15.643 11.217 -11.511 1.00 91.62 207 ARG A C 1
ATOM 1621 O O . ARG A 1 207 ? 15.339 12.155 -12.248 1.00 91.62 207 ARG A O 1
ATOM 1628 N N . LEU A 1 208 ? 15.127 11.068 -10.292 1.00 88.75 208 LEU A N 1
ATOM 1629 C CA . LEU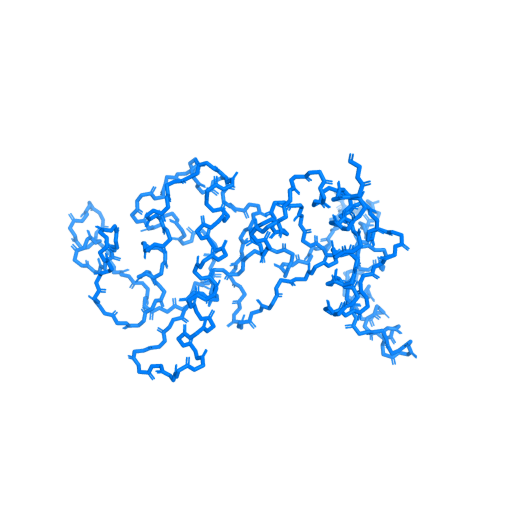 A 1 208 ? 14.198 12.015 -9.673 1.00 88.75 208 LEU A CA 1
ATOM 1630 C C . LEU A 1 208 ? 14.803 13.427 -9.584 1.00 88.75 208 LEU A C 1
ATOM 1632 O O . LEU A 1 208 ? 14.168 14.412 -9.964 1.00 88.75 208 LEU A O 1
ATOM 1636 N N . ASN A 1 209 ? 16.048 13.535 -9.115 1.00 87.62 209 ASN A N 1
ATOM 1637 C CA . ASN A 1 209 ? 16.744 14.815 -8.977 1.00 87.62 209 ASN A CA 1
ATOM 1638 C C . ASN A 1 209 ? 17.052 15.469 -10.329 1.00 87.62 209 ASN A C 1
ATOM 1640 O O . ASN A 1 209 ? 16.943 16.690 -10.454 1.00 87.62 209 ASN A O 1
ATOM 1644 N N . PHE A 1 210 ? 17.389 14.670 -11.346 1.00 85.81 210 PHE A N 1
ATOM 1645 C CA . PHE A 1 210 ? 17.574 15.153 -12.713 1.00 85.81 210 PHE A CA 1
ATOM 1646 C C . PHE A 1 210 ? 16.314 15.876 -13.211 1.00 85.81 210 PHE A C 1
ATOM 1648 O O . PHE A 1 210 ? 16.388 17.048 -13.575 1.00 85.81 210 PHE A O 1
ATOM 1655 N N . HIS A 1 211 ? 15.142 15.242 -13.121 1.00 81.31 211 HIS A N 1
ATOM 1656 C CA . HIS A 1 211 ? 13.872 15.834 -13.569 1.00 81.31 211 HIS A CA 1
ATOM 1657 C C . HIS A 1 211 ? 13.545 17.155 -12.860 1.00 81.31 211 HIS A C 1
ATOM 1659 O O . HIS A 1 211 ? 13.077 18.111 -13.483 1.00 81.31 211 HIS A O 1
ATOM 1665 N N . ARG A 1 212 ? 13.865 17.252 -11.566 1.00 79.44 212 ARG A N 1
ATOM 1666 C CA . ARG A 1 212 ? 13.678 18.482 -10.782 1.00 79.44 212 ARG A CA 1
ATOM 1667 C C . ARG A 1 212 ? 14.601 19.611 -11.220 1.00 79.44 212 ARG A C 1
ATOM 1669 O O . ARG A 1 212 ? 14.154 20.750 -11.350 1.00 79.44 212 ARG A O 1
ATOM 1676 N N . PHE A 1 213 ? 15.875 19.306 -11.462 1.00 75.31 213 PHE A N 1
ATOM 1677 C CA . PHE A 1 213 ? 16.868 20.311 -11.830 1.00 75.31 213 PHE A CA 1
ATOM 1678 C C . PHE A 1 213 ? 16.511 21.007 -13.149 1.00 75.31 213 PHE A C 1
ATOM 1680 O O . PHE A 1 213 ? 16.500 22.237 -13.206 1.00 75.31 213 PHE A O 1
ATOM 1687 N N . PHE A 1 214 ? 16.135 20.245 -14.182 1.00 68.75 214 PHE A N 1
ATOM 1688 C CA . PHE A 1 214 ? 15.788 20.816 -15.489 1.00 68.75 214 PHE A CA 1
ATOM 1689 C C . PHE A 1 214 ? 14.503 21.652 -15.468 1.00 68.75 214 PHE A C 1
ATOM 1691 O O . PHE A 1 214 ? 14.400 22.591 -16.251 1.00 68.75 214 PHE A O 1
ATOM 1698 N N . ARG A 1 215 ? 13.566 21.390 -14.545 1.00 65.50 215 ARG A N 1
ATOM 1699 C CA . ARG A 1 215 ? 12.412 22.279 -14.321 1.00 65.50 215 ARG A CA 1
ATOM 1700 C C . ARG A 1 215 ? 12.796 23.589 -13.637 1.00 65.50 215 ARG A C 1
ATOM 1702 O O . ARG A 1 215 ? 12.250 24.621 -13.986 1.00 65.50 215 ARG A O 1
ATOM 1709 N N . SER A 1 216 ? 13.717 23.559 -12.673 1.00 67.56 216 SER A N 1
ATOM 1710 C CA . SER A 1 216 ? 14.143 24.770 -11.947 1.00 67.56 216 SER A CA 1
ATOM 1711 C C . SER A 1 216 ? 15.015 25.729 -12.771 1.00 67.56 216 SER A C 1
ATOM 1713 O O . SER A 1 216 ? 15.258 26.856 -12.349 1.00 67.56 216 SER A O 1
ATOM 1715 N N . ALA A 1 217 ? 15.513 25.269 -13.923 1.00 56.72 217 ALA A N 1
ATOM 1716 C CA . ALA A 1 217 ? 16.424 26.004 -14.798 1.00 56.72 217 ALA A CA 1
ATOM 1717 C C . ALA A 1 217 ? 15.724 26.758 -15.951 1.00 56.72 217 ALA A C 1
ATOM 1719 O O . ALA A 1 217 ? 16.415 27.363 -16.774 1.00 56.72 217 ALA A O 1
ATOM 1720 N N . ILE A 1 218 ? 14.387 26.713 -16.021 1.00 49.94 218 ILE A N 1
ATOM 1721 C CA . ILE A 1 218 ? 13.537 27.383 -17.023 1.00 49.94 218 ILE A CA 1
ATOM 1722 C C . ILE A 1 218 ? 12.607 28.355 -16.295 1.00 49.94 218 ILE A C 1
ATOM 1724 O O . ILE A 1 218 ? 12.427 29.480 -16.813 1.00 49.94 218 ILE A O 1
#

Foldseek 3Di:
DVLVVQVVVQVVVCVVVVQPADACLGRLQDKDPWDDDVPGTDTDGDADQLLAQALLQLEDEPDHDPVSVVSNVLSLQLVLLLCVLLVHDSLLSQQSSQLHAQDQDADPPNGDFQVNQCPDPDRDGRPNHFDPFLCCSCSTPPCDPVNSVSRVVRYTRDPDNHHRRLNRHALSSVCSNPVPDDSVNSVVSNVVCNVPNQSDPVSVVVSSVVVVVVVVVD

Sequence (218 aa):
MVDHVKLIRDARSDKQASNPYDALDEDWAKPLPITAVEGGTVAAQIVDLQARFNLNNLYLAEEPDQESKDRTAQHFEVFSRLLNLLELEEGLAQTVSDWLDQDIDAQFPDGAEDNEYLGGTLPYRTANGLMSSPTELLLIKGITPEIFERLEPHVTTLPETATININTADAIILRALVESLTDSDAETLTSERKESPFTNKKAFEDRLNFHRFFRSAI

Organism: NCBI:txid2200907

Radius of gyration: 19.99 Å; chains: 1; bounding box: 49×57×49 Å